Protein AF-A0A966JJQ6-F1 (afdb_monomer_lite)

Structure (mmCIF, N/CA/C/O backbone):
data_AF-A0A966JJQ6-F1
#
_entry.id   AF-A0A966JJQ6-F1
#
loop_
_atom_site.group_PDB
_atom_site.id
_atom_site.type_symbol
_atom_site.label_atom_id
_atom_site.label_alt_id
_atom_site.label_comp_id
_atom_site.label_asym_id
_atom_site.label_entity_id
_atom_site.label_seq_id
_atom_site.pdbx_PDB_ins_code
_atom_site.Cartn_x
_atom_site.Cartn_y
_atom_site.Cartn_z
_atom_site.occupancy
_atom_site.B_iso_or_equiv
_atom_site.auth_seq_id
_atom_site.auth_comp_id
_atom_site.auth_asym_id
_atom_site.auth_atom_id
_atom_site.pdbx_PDB_model_num
ATOM 1 N N . MET A 1 1 ? 12.888 21.817 18.703 1.00 44.81 1 MET A N 1
ATOM 2 C CA . MET A 1 1 ? 11.781 22.103 19.646 1.00 44.81 1 MET A CA 1
ATOM 3 C C . MET A 1 1 ? 10.638 21.076 19.555 1.00 44.81 1 MET A C 1
ATOM 5 O O . MET A 1 1 ? 9.709 21.155 20.346 1.00 44.81 1 MET A O 1
ATOM 9 N N . ASP A 1 2 ? 10.741 20.031 18.721 1.00 45.72 2 ASP A N 1
ATOM 10 C CA . ASP A 1 2 ? 9.584 19.205 18.303 1.00 45.72 2 ASP A CA 1
ATOM 11 C C . ASP A 1 2 ? 9.089 18.136 19.287 1.00 45.72 2 ASP A C 1
ATOM 13 O O . ASP A 1 2 ? 8.101 17.456 19.035 1.00 45.72 2 ASP A O 1
ATOM 17 N N . HIS A 1 3 ? 9.739 17.977 20.435 1.00 54.09 3 HIS A N 1
ATOM 18 C CA . HIS A 1 3 ? 9.359 16.968 21.430 1.00 54.09 3 HIS A CA 1
ATOM 19 C C . HIS A 1 3 ? 8.686 17.575 22.683 1.00 54.09 3 HIS A C 1
ATOM 21 O O . HIS A 1 3 ? 8.344 16.840 23.607 1.00 54.09 3 HIS A O 1
ATOM 27 N N . ALA A 1 4 ? 8.504 18.903 22.740 1.00 53.66 4 ALA A N 1
ATOM 28 C CA . ALA A 1 4 ? 7.753 19.575 23.813 1.00 53.66 4 ALA A CA 1
ATOM 29 C C . ALA A 1 4 ? 6.228 19.528 23.592 1.00 53.66 4 ALA A C 1
ATOM 31 O O . ALA A 1 4 ? 5.466 19.683 24.540 1.00 53.66 4 ALA A O 1
ATOM 32 N N . ASN A 1 5 ? 5.787 19.259 22.359 1.00 65.44 5 ASN A N 1
ATOM 33 C CA . ASN A 1 5 ? 4.369 19.262 21.993 1.00 65.44 5 ASN A CA 1
ATOM 34 C C . ASN A 1 5 ? 3.642 17.974 22.402 1.00 65.44 5 ASN A C 1
ATOM 36 O O . ASN A 1 5 ? 2.430 17.993 22.568 1.00 65.44 5 ASN A O 1
ATOM 40 N N . ILE A 1 6 ? 4.360 16.861 22.597 1.00 67.44 6 ILE A N 1
ATOM 41 C CA . ILE A 1 6 ? 3.750 15.551 22.882 1.00 67.44 6 ILE A CA 1
ATOM 42 C C . ILE A 1 6 ? 2.953 15.568 24.204 1.00 67.44 6 ILE A C 1
ATOM 44 O O . ILE A 1 6 ? 1.776 15.220 24.172 1.00 67.44 6 ILE A O 1
ATOM 48 N N . PRO A 1 7 ? 3.497 16.034 25.348 1.00 74.56 7 PR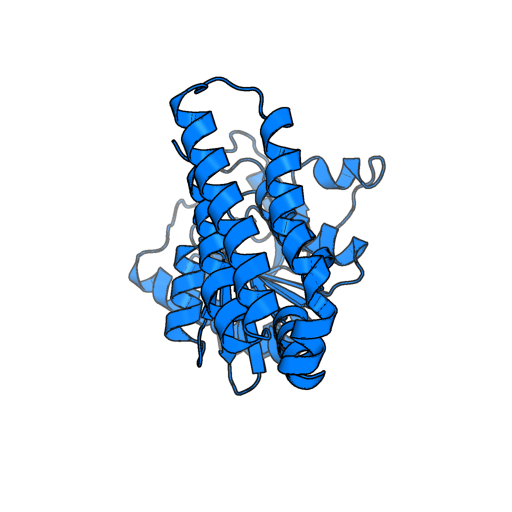O A N 1
ATOM 49 C CA . PRO A 1 7 ? 2.732 16.087 26.599 1.00 74.56 7 PRO A CA 1
ATOM 50 C C . PRO A 1 7 ? 1.541 17.053 26.548 1.00 74.56 7 PRO A C 1
ATOM 52 O O . PRO A 1 7 ? 0.490 16.767 27.113 1.00 74.56 7 PRO A O 1
ATOM 55 N N . LEU A 1 8 ? 1.689 18.172 25.832 1.00 76.19 8 LEU A N 1
ATOM 56 C CA . LEU A 1 8 ? 0.620 19.148 25.597 1.00 76.19 8 LEU A CA 1
ATOM 57 C C . LEU A 1 8 ? -0.527 18.553 24.770 1.00 76.19 8 LEU A C 1
ATOM 59 O O . LEU A 1 8 ? -1.690 18.780 25.085 1.00 76.19 8 LEU A O 1
ATOM 63 N N . LEU A 1 9 ? -0.210 17.756 23.749 1.00 72.94 9 LEU A N 1
ATOM 64 C CA . LEU A 1 9 ? -1.201 17.065 22.920 1.00 72.94 9 LEU A CA 1
ATOM 65 C C . LEU A 1 9 ? -1.911 15.939 23.686 1.00 72.94 9 LEU A C 1
ATOM 67 O O . LEU A 1 9 ? -3.124 15.782 23.543 1.00 72.94 9 LEU A O 1
ATOM 71 N N . ILE A 1 10 ? -1.188 15.201 24.537 1.00 70.94 10 ILE A N 1
ATOM 72 C CA . ILE A 1 10 ? -1.774 14.196 25.440 1.00 70.94 10 ILE A CA 1
ATOM 73 C C . ILE A 1 10 ? -2.770 14.875 26.393 1.00 70.94 10 ILE A C 1
ATOM 75 O O . ILE A 1 10 ? -3.927 14.466 26.479 1.00 70.94 10 ILE A O 1
ATOM 79 N N . ALA A 1 11 ? -2.358 15.964 27.048 1.00 79.50 11 ALA A N 1
ATOM 80 C CA . ALA A 1 11 ? -3.222 16.708 27.959 1.00 79.50 11 ALA A CA 1
ATOM 81 C C . ALA A 1 11 ? -4.436 17.329 27.242 1.00 79.50 11 ALA A C 1
ATOM 83 O O . ALA A 1 11 ? -5.567 17.238 27.728 1.00 79.50 11 ALA A O 1
ATOM 84 N N . GLY A 1 12 ? -4.228 17.888 26.046 1.00 76.31 12 GLY A N 1
ATOM 85 C CA . GLY A 1 12 ? -5.289 18.440 25.204 1.00 76.31 12 GLY A CA 1
ATOM 86 C C . GLY A 1 12 ? -6.317 17.395 24.769 1.00 76.31 12 GLY A C 1
ATOM 87 O O . GLY A 1 12 ? -7.511 17.679 24.792 1.00 76.31 12 GLY A O 1
ATOM 88 N N . THR A 1 13 ? -5.879 16.172 24.456 1.00 72.56 13 THR A N 1
ATOM 89 C CA .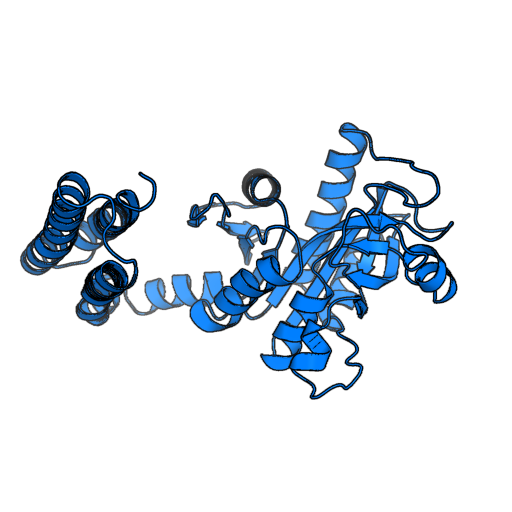 THR A 1 13 ? -6.772 15.066 24.074 1.00 72.56 13 THR A CA 1
ATOM 90 C C . THR A 1 13 ? -7.619 14.606 25.256 1.00 72.56 13 THR A C 1
ATOM 92 O O . THR A 1 13 ? -8.827 14.461 25.109 1.00 72.56 13 THR A O 1
ATOM 95 N N . TYR A 1 14 ? -7.035 14.448 26.448 1.00 74.62 14 TYR A N 1
ATOM 96 C CA . TYR A 1 14 ? -7.787 14.009 27.628 1.00 74.62 14 TYR A CA 1
ATOM 97 C C . TYR A 1 14 ? -8.728 15.069 28.200 1.00 74.62 14 TYR A C 1
ATOM 99 O O . TYR A 1 14 ? -9.658 14.716 28.919 1.00 74.62 14 TYR A O 1
ATOM 107 N N . THR A 1 15 ? -8.546 16.347 27.864 1.00 80.56 15 THR A N 1
ATOM 108 C CA . THR A 1 15 ? -9.378 17.448 28.376 1.00 80.56 15 THR A CA 1
ATOM 109 C C . THR A 1 15 ? -10.872 17.290 28.077 1.00 80.56 15 THR A C 1
ATOM 111 O O . THR A 1 15 ? -11.650 17.227 29.030 1.00 80.56 15 THR A O 1
ATOM 114 N N . PRO A 1 16 ? -11.314 17.163 26.813 1.00 71.56 16 PRO A N 1
ATOM 115 C CA . PRO A 1 16 ? -12.727 16.950 26.519 1.00 71.56 16 PRO A CA 1
ATOM 116 C C . PRO A 1 16 ? -13.244 15.616 27.079 1.00 71.56 16 PRO A C 1
ATOM 118 O O . PRO A 1 16 ? -14.314 15.596 27.675 1.00 71.56 16 PRO A O 1
ATOM 121 N N . PHE A 1 17 ? -12.489 14.516 26.976 1.00 73.56 17 PHE A N 1
ATOM 122 C CA . PHE A 1 17 ? -12.948 13.215 27.486 1.00 73.56 17 PHE A CA 1
ATOM 123 C C . PHE A 1 17 ? -13.127 13.204 29.005 1.00 73.56 17 PHE A C 1
ATOM 125 O O . PHE A 1 17 ? -14.139 12.719 29.495 1.00 73.56 17 PHE A O 1
ATOM 132 N N . SER A 1 18 ? -12.201 13.802 29.752 1.00 78.69 18 SER A N 1
ATOM 133 C CA . SER A 1 18 ? -12.300 13.868 31.213 1.00 78.69 18 SER A CA 1
ATOM 134 C C . SER A 1 18 ? -13.490 14.717 31.654 1.00 78.69 18 SER A C 1
ATOM 136 O O . SER A 1 18 ? -14.195 14.342 32.579 1.00 78.69 18 SER A O 1
ATOM 138 N N . ILE A 1 19 ? -13.738 15.850 30.988 1.00 80.50 19 ILE A N 1
ATOM 139 C CA . ILE A 1 19 ? -14.834 16.762 31.351 1.00 80.50 19 ILE A CA 1
ATOM 140 C C . ILE A 1 19 ? -16.207 16.151 31.048 1.00 80.50 19 ILE A C 1
ATOM 142 O O . ILE A 1 19 ? -17.147 16.384 31.805 1.00 80.50 19 ILE A O 1
ATOM 146 N N . TYR A 1 20 ? -16.334 15.398 29.952 1.00 75.88 20 TYR A N 1
ATOM 147 C CA . TYR A 1 20 ? -17.622 14.854 29.510 1.00 75.88 20 TYR A CA 1
ATOM 148 C C . TYR A 1 20 ? -17.919 13.439 30.010 1.00 75.88 20 TYR A C 1
ATOM 150 O O . TYR A 1 20 ? -19.090 13.073 30.060 1.00 75.88 20 TYR A O 1
ATOM 158 N N . MET A 1 21 ? -16.900 12.640 30.339 1.00 72.06 21 MET A N 1
ATOM 159 C CA . MET A 1 21 ? -17.074 11.210 30.628 1.00 72.06 21 MET A CA 1
ATOM 160 C C . MET A 1 21 ? -16.646 10.783 32.030 1.00 72.06 21 MET A C 1
ATOM 162 O O . MET A 1 21 ? -16.972 9.671 32.419 1.00 72.06 21 MET A O 1
ATOM 166 N N . LEU A 1 22 ? -15.937 11.620 32.791 1.00 77.94 22 LEU A N 1
ATOM 167 C CA . LEU A 1 22 ? -15.542 11.280 34.159 1.00 77.94 22 LEU A CA 1
ATOM 168 C C . LEU A 1 22 ? -16.326 12.096 35.178 1.00 77.94 22 LEU A C 1
ATOM 170 O O . LEU A 1 22 ? -16.738 13.231 34.926 1.00 77.94 22 LEU A O 1
ATOM 174 N N . GLU A 1 23 ? -16.484 11.534 36.374 1.00 80.50 23 GLU A N 1
ATOM 175 C CA . GLU A 1 23 ? -17.036 12.282 37.492 1.00 80.50 23 GLU A CA 1
ATOM 176 C C . GLU A 1 23 ? -16.127 13.481 37.810 1.00 80.50 23 GLU A C 1
ATOM 178 O O . GLU A 1 23 ? -14.900 13.407 37.700 1.00 80.50 23 GLU A O 1
ATOM 183 N N . LYS A 1 24 ? -16.712 14.612 38.225 1.00 78.69 24 LYS A N 1
ATOM 184 C CA . LYS A 1 24 ? -16.005 15.899 38.365 1.00 78.69 24 LYS A CA 1
ATOM 185 C C . LYS A 1 24 ? -14.710 15.798 39.183 1.00 78.69 24 LYS A C 1
ATOM 187 O O . LYS A 1 24 ? -13.739 16.489 38.885 1.00 78.69 24 LYS A O 1
ATOM 192 N N . GLN A 1 25 ? -14.679 14.934 40.195 1.00 81.12 25 GLN A N 1
ATOM 193 C CA . GLN A 1 25 ? -13.501 14.711 41.031 1.00 81.12 25 GLN A CA 1
ATOM 194 C C . GLN A 1 25 ? -12.401 13.920 40.300 1.00 81.12 25 GLN A C 1
ATOM 196 O O . GLN A 1 25 ? -11.239 14.321 40.340 1.00 81.12 25 GLN A O 1
ATOM 201 N N . GLN A 1 26 ? -12.757 12.854 39.578 1.00 79.06 26 GLN A N 1
ATOM 202 C CA . GLN A 1 26 ? -11.828 12.069 38.756 1.00 79.06 26 GLN A CA 1
ATOM 203 C C . GLN A 1 26 ? -11.283 12.891 37.582 1.00 79.06 26 GLN A C 1
ATOM 205 O O . GLN A 1 26 ? -10.079 12.874 37.326 1.00 79.06 26 GLN A O 1
ATOM 210 N N . ALA A 1 27 ? -12.145 13.680 36.933 1.00 81.69 27 ALA A N 1
ATOM 211 C CA . ALA A 1 27 ? -11.763 14.595 35.866 1.00 81.69 27 ALA A CA 1
ATOM 212 C C . ALA A 1 27 ? -10.700 15.593 36.343 1.00 81.69 27 ALA A C 1
ATOM 214 O O . ALA A 1 27 ? -9.674 15.768 35.695 1.00 81.69 27 ALA A O 1
ATOM 215 N N . VAL A 1 28 ? -10.898 16.212 37.512 1.00 84.94 28 VAL A N 1
ATOM 216 C CA . VAL A 1 28 ? -9.922 17.152 38.087 1.00 84.94 28 VAL A CA 1
ATOM 217 C C . VAL A 1 28 ? -8.590 16.464 38.392 1.00 84.94 28 VAL A C 1
ATOM 219 O O . VAL A 1 28 ? -7.542 17.052 38.127 1.00 84.94 28 VAL A O 1
ATOM 222 N N . ILE A 1 29 ? -8.600 15.228 38.900 1.00 84.62 29 ILE A N 1
ATOM 223 C CA . ILE A 1 29 ? -7.372 14.473 39.194 1.00 84.62 29 ILE A CA 1
ATOM 224 C C . ILE A 1 29 ? -6.617 14.139 37.901 1.00 84.62 29 ILE A C 1
ATOM 226 O O . ILE A 1 29 ? -5.436 14.474 37.786 1.00 84.62 29 ILE A O 1
ATOM 230 N N . LEU A 1 30 ? -7.292 13.545 36.912 1.00 80.81 30 LEU A N 1
ATOM 231 C CA . LEU A 1 30 ? -6.681 13.182 35.632 1.00 80.81 30 LEU A CA 1
ATOM 232 C C . LEU A 1 30 ? -6.136 14.420 34.912 1.00 80.81 30 LEU A C 1
ATOM 234 O O . LEU A 1 30 ? -4.991 14.416 34.459 1.00 80.81 30 LEU A O 1
ATOM 238 N N . LEU A 1 31 ? -6.905 15.513 34.877 1.00 86.12 31 LEU A N 1
ATOM 239 C CA . LEU A 1 31 ? -6.473 16.762 34.251 1.00 86.12 31 LEU A CA 1
ATOM 240 C C . LEU A 1 31 ? -5.297 17.403 34.979 1.00 86.12 31 LEU A C 1
ATOM 242 O O . LEU A 1 31 ? -4.377 17.886 34.322 1.00 86.12 31 LEU A O 1
ATOM 246 N N . SER A 1 32 ? -5.273 17.358 36.310 1.00 86.38 32 SER A N 1
ATOM 247 C CA . SER A 1 32 ? -4.138 17.858 37.092 1.00 86.38 32 SER A CA 1
ATOM 248 C C . SER A 1 32 ? -2.865 17.058 36.808 1.00 86.38 32 SER A C 1
ATOM 250 O O . SER A 1 32 ? -1.793 17.644 36.663 1.00 86.38 32 SER A O 1
ATOM 252 N N . LEU A 1 33 ? -2.975 15.733 36.667 1.00 84.06 33 LEU A N 1
ATOM 253 C CA . LEU A 1 33 ? -1.845 14.860 36.345 1.00 84.06 33 LEU A CA 1
ATOM 254 C C . LEU A 1 33 ? -1.315 15.105 34.930 1.00 84.06 33 LEU A C 1
ATOM 256 O O . LEU A 1 33 ? -0.110 15.285 34.745 1.00 84.06 33 LEU A O 1
ATOM 260 N N . VAL A 1 34 ? -2.199 15.151 33.931 1.00 82.88 34 VAL A N 1
ATOM 261 C CA . VAL A 1 34 ? -1.786 15.251 32.524 1.00 82.88 34 VAL A CA 1
ATOM 262 C C . VAL A 1 34 ? -1.293 16.653 32.165 1.00 82.88 34 VAL A C 1
ATOM 264 O O . VAL A 1 34 ? -0.250 16.779 31.523 1.00 82.88 34 VAL A O 1
ATOM 267 N N . TRP A 1 35 ? -1.949 17.715 32.650 1.00 87.12 35 TRP A N 1
ATOM 268 C CA . TRP A 1 35 ? -1.485 19.092 32.449 1.00 87.12 35 TRP A CA 1
ATOM 269 C C . TRP A 1 35 ? -0.281 19.438 33.328 1.00 87.12 35 TRP A C 1
ATOM 271 O O . TRP A 1 35 ? 0.638 20.108 32.856 1.00 87.12 35 TRP A O 1
ATOM 281 N N . GLY A 1 36 ? -0.227 18.938 34.567 1.00 87.69 36 GLY A N 1
ATOM 282 C CA . GLY A 1 36 ? 0.939 19.089 35.439 1.00 87.69 36 GLY A CA 1
ATOM 283 C C . GLY A 1 36 ? 2.179 18.413 34.854 1.00 87.69 36 GLY A C 1
ATOM 284 O O . GLY A 1 36 ? 3.240 19.031 34.760 1.00 87.69 36 GLY A O 1
ATOM 285 N N . GLY A 1 37 ? 2.039 17.179 34.364 1.00 84.75 37 GLY A N 1
ATOM 286 C CA . GLY A 1 37 ? 3.110 16.466 33.670 1.00 84.75 37 GLY A CA 1
ATOM 287 C C . GLY A 1 37 ? 3.525 17.127 32.356 1.00 84.75 37 GLY A C 1
ATOM 288 O O . GLY A 1 37 ? 4.717 17.148 32.031 1.00 84.75 37 GLY A O 1
ATOM 289 N N . ALA A 1 38 ? 2.581 17.729 31.626 1.00 83.31 38 ALA A N 1
ATOM 290 C CA . ALA A 1 38 ? 2.881 18.485 30.416 1.00 83.31 38 ALA A CA 1
ATOM 291 C C . ALA A 1 38 ? 3.689 19.757 30.694 1.00 83.31 38 ALA A C 1
ATOM 293 O O . ALA A 1 38 ? 4.705 19.995 30.035 1.00 83.31 38 ALA A O 1
ATOM 294 N N . LEU A 1 39 ? 3.294 20.526 31.710 1.00 84.38 39 LEU A N 1
ATOM 295 C CA . LEU A 1 39 ? 4.012 21.721 32.151 1.00 84.38 39 LEU A CA 1
ATOM 296 C C . LEU A 1 39 ? 5.408 21.380 32.679 1.00 84.38 39 LEU A C 1
ATOM 298 O O . LEU A 1 39 ? 6.382 22.000 32.257 1.00 84.38 39 LEU A O 1
ATOM 302 N N . LEU A 1 40 ? 5.532 20.357 33.530 1.00 83.12 40 LEU A N 1
ATOM 303 C CA . LEU A 1 40 ? 6.824 19.889 34.045 1.00 83.12 40 LEU A CA 1
ATOM 304 C C . LEU A 1 40 ? 7.756 19.436 32.918 1.00 83.12 40 LEU A C 1
ATOM 306 O O . LEU A 1 40 ? 8.930 19.802 32.905 1.00 83.12 40 LEU A O 1
ATOM 310 N N . SER A 1 41 ? 7.230 18.705 31.933 1.00 74.12 41 SER A N 1
ATOM 311 C CA . SER A 1 41 ? 7.996 18.278 30.755 1.00 74.12 41 SER A CA 1
ATOM 312 C C . SER A 1 41 ? 8.445 19.459 29.888 1.00 74.12 41 SER A C 1
ATOM 314 O O . SER A 1 41 ? 9.545 19.437 29.331 1.00 74.12 41 SER A O 1
ATOM 316 N N . GLY A 1 42 ? 7.607 20.495 29.773 1.00 77.62 42 GLY A N 1
ATOM 317 C CA . GLY A 1 42 ? 7.939 21.743 29.087 1.00 77.62 42 GLY A CA 1
ATOM 318 C C . GLY A 1 42 ? 9.045 22.518 29.804 1.00 77.62 42 GLY A C 1
ATOM 319 O O . GLY A 1 42 ? 10.053 22.859 29.188 1.00 77.62 42 GLY A O 1
ATOM 320 N N . ILE A 1 43 ? 8.902 22.721 31.117 1.00 80.69 43 ILE A N 1
ATOM 321 C CA . ILE A 1 43 ? 9.883 23.408 31.971 1.00 80.69 43 ILE A CA 1
ATOM 322 C C . ILE A 1 43 ? 11.229 22.681 31.930 1.00 80.69 43 ILE A C 1
ATOM 324 O O . ILE A 1 43 ? 12.252 23.295 31.636 1.00 80.69 43 ILE A O 1
ATOM 328 N N . PHE A 1 44 ? 11.238 21.363 32.138 1.00 76.12 44 PHE A N 1
ATOM 329 C CA . PHE A 1 44 ? 12.456 20.551 32.116 1.00 76.12 44 PHE A CA 1
ATOM 330 C C . PHE A 1 44 ? 13.255 20.721 30.811 1.00 76.12 44 PHE A C 1
ATOM 332 O O . PHE A 1 44 ? 14.481 20.787 30.830 1.00 76.12 44 PHE A O 1
ATOM 339 N N . ARG A 1 45 ? 12.572 20.880 29.671 1.00 68.62 45 ARG A N 1
ATOM 340 C CA . ARG A 1 45 ? 13.210 21.105 28.363 1.00 68.62 45 ARG A CA 1
ATOM 341 C C . ARG A 1 45 ? 13.805 22.491 28.181 1.00 68.62 45 ARG A C 1
ATOM 343 O O . ARG A 1 45 ? 14.803 22.611 27.476 1.00 68.62 45 ARG A O 1
ATOM 350 N N . VAL A 1 46 ? 13.199 23.516 28.775 1.00 75.81 46 VAL A N 1
ATOM 351 C CA . VAL A 1 46 ? 13.748 24.879 28.739 1.00 75.81 46 VAL A CA 1
ATOM 352 C C . VAL A 1 46 ? 15.085 24.919 29.480 1.00 75.81 46 VAL A C 1
ATOM 354 O O . VAL A 1 46 ? 16.022 25.560 29.014 1.00 75.81 46 VAL A O 1
ATOM 357 N N . PHE A 1 47 ? 15.201 24.172 30.580 1.00 78.12 47 PHE A N 1
ATOM 358 C CA . PHE A 1 47 ? 16.417 24.129 31.392 1.00 78.12 47 PHE A CA 1
ATOM 359 C C . PHE A 1 47 ? 17.439 23.067 30.948 1.00 78.12 47 PHE A C 1
ATOM 361 O O . PHE A 1 47 ? 18.622 23.219 31.245 1.00 78.12 47 PHE A O 1
ATOM 368 N N . TRP A 1 48 ? 17.034 22.021 30.212 1.00 73.25 48 TRP A N 1
ATOM 369 C CA . TRP A 1 48 ? 17.930 20.929 29.800 1.00 73.25 48 TRP A CA 1
ATOM 370 C C . TRP A 1 48 ? 17.714 20.464 28.350 1.00 73.25 48 TRP A C 1
ATOM 372 O O . TRP A 1 48 ? 17.206 19.379 28.060 1.00 73.25 48 TRP A O 1
ATOM 382 N N . ILE A 1 49 ? 18.178 21.286 27.409 1.00 70.25 49 ILE A N 1
ATOM 383 C CA . ILE A 1 49 ? 17.949 21.118 25.963 1.00 70.25 49 ILE A CA 1
ATOM 384 C C . ILE A 1 49 ? 18.542 19.808 25.394 1.00 70.25 49 ILE A C 1
ATOM 386 O O . ILE A 1 49 ? 17.945 19.205 24.502 1.00 70.25 49 ILE A O 1
ATOM 390 N N . ASN A 1 50 ? 19.670 19.326 25.933 1.00 66.06 50 ASN A N 1
ATOM 391 C CA . ASN A 1 50 ? 20.408 18.153 25.429 1.00 66.06 50 ASN A CA 1
ATOM 392 C C . ASN A 1 50 ? 20.158 16.850 26.216 1.00 66.06 50 ASN A C 1
ATOM 394 O O . ASN A 1 50 ? 20.979 15.934 26.144 1.00 66.06 50 ASN A O 1
ATOM 398 N N . ALA A 1 51 ? 19.085 16.748 27.011 1.00 70.94 51 ALA A N 1
ATOM 399 C CA . ALA A 1 51 ? 18.908 15.552 27.836 1.00 70.94 51 ALA A CA 1
ATOM 400 C C . ALA A 1 51 ? 18.717 14.272 26.976 1.00 70.94 51 ALA A C 1
ATOM 402 O O . ALA A 1 51 ? 18.086 14.324 25.912 1.00 70.94 51 ALA A O 1
ATOM 403 N N . PRO A 1 52 ? 19.234 13.109 27.413 1.00 72.31 52 PRO A N 1
ATOM 404 C CA . PRO A 1 52 ? 19.122 11.854 26.672 1.00 72.31 52 PRO A CA 1
ATOM 405 C C . PRO A 1 52 ? 17.673 11.374 26.490 1.00 72.31 52 PRO A C 1
ATOM 407 O O . PRO A 1 52 ? 16.855 11.459 27.405 1.00 72.31 52 PRO A O 1
ATOM 410 N N . LYS A 1 53 ? 17.361 10.779 25.329 1.00 60.03 53 LYS A N 1
ATOM 411 C CA . LYS A 1 53 ? 15.998 10.321 24.976 1.00 60.03 53 LYS A CA 1
ATOM 412 C C . LYS A 1 53 ? 15.388 9.326 25.975 1.00 60.03 53 LYS A C 1
ATOM 414 O O . LYS A 1 53 ? 14.180 9.358 26.186 1.00 60.03 53 LYS A O 1
ATOM 419 N N . TRP A 1 54 ? 16.207 8.490 26.615 1.00 70.88 54 TRP A N 1
ATOM 420 C CA . TRP A 1 54 ? 15.757 7.477 27.579 1.00 70.88 54 TRP A CA 1
ATOM 421 C C . TRP A 1 54 ? 15.123 8.064 28.849 1.00 70.88 54 TRP A C 1
ATOM 423 O O . TRP A 1 54 ? 14.382 7.361 29.522 1.00 70.88 54 TRP A O 1
ATOM 433 N N . LEU A 1 55 ? 15.364 9.342 29.156 1.00 69.75 55 LEU A N 1
ATOM 434 C CA . LEU A 1 55 ? 14.769 10.010 30.313 1.00 69.75 55 LEU A CA 1
ATOM 435 C C . LEU A 1 55 ? 13.309 10.430 30.059 1.00 69.75 55 LEU A C 1
ATOM 437 O O . LEU A 1 55 ? 12.497 10.473 30.976 1.00 69.75 55 LEU A O 1
ATOM 441 N N . TYR A 1 56 ? 12.962 10.715 28.803 1.00 65.19 56 TYR A N 1
ATOM 442 C CA . TYR A 1 56 ? 11.642 11.228 28.425 1.00 65.19 56 TYR A CA 1
ATOM 443 C C . TYR A 1 56 ? 10.623 10.128 28.147 1.00 65.19 56 TYR A C 1
ATOM 445 O O . TYR A 1 56 ? 9.436 10.299 28.410 1.00 65.19 56 TYR A O 1
ATOM 453 N N . VAL A 1 57 ? 11.086 8.993 27.622 1.00 64.06 57 VAL A N 1
ATOM 454 C CA . VAL A 1 57 ? 10.226 7.857 27.267 1.00 64.06 57 VAL A CA 1
ATOM 455 C C . VAL A 1 57 ? 9.409 7.357 28.471 1.00 64.06 57 VAL A C 1
ATOM 457 O O . VAL A 1 57 ? 8.195 7.234 28.322 1.00 64.06 57 VAL A O 1
ATOM 460 N N . PRO A 1 58 ? 9.980 7.168 29.679 1.00 71.06 58 PRO A N 1
ATOM 461 C CA . PRO A 1 58 ? 9.206 6.757 30.851 1.00 71.06 58 PRO A CA 1
ATOM 462 C C . PRO A 1 58 ? 8.153 7.782 31.287 1.00 71.06 58 PRO A C 1
ATOM 464 O O . PRO A 1 58 ? 7.071 7.395 31.711 1.00 71.06 58 PRO A O 1
ATOM 467 N N . ILE A 1 59 ? 8.435 9.082 31.148 1.00 69.19 59 ILE A N 1
ATOM 468 C CA . ILE A 1 59 ? 7.495 10.158 31.507 1.00 69.19 59 ILE A CA 1
ATOM 469 C C . ILE A 1 59 ? 6.302 10.161 30.543 1.00 69.19 59 ILE A C 1
ATOM 471 O O . ILE A 1 59 ? 5.156 10.282 30.969 1.00 69.19 59 ILE A O 1
ATOM 475 N N . TYR A 1 60 ? 6.556 9.984 29.245 1.00 66.56 60 TYR A N 1
ATOM 476 C CA . TYR A 1 60 ? 5.498 9.907 28.234 1.00 66.56 60 TYR A CA 1
ATOM 477 C C . TYR A 1 60 ? 4.649 8.648 28.391 1.00 66.56 60 TYR A C 1
ATOM 479 O O . TYR A 1 60 ? 3.427 8.724 28.293 1.00 66.56 60 TYR A O 1
ATOM 487 N N . LEU A 1 61 ? 5.284 7.514 28.694 1.00 65.88 61 LEU A N 1
ATOM 488 C CA . LEU A 1 61 ? 4.580 6.272 28.991 1.00 65.88 61 LEU A CA 1
ATOM 489 C C . LEU A 1 61 ? 3.729 6.412 30.255 1.00 65.88 61 LEU A C 1
ATOM 491 O O . LEU A 1 61 ? 2.559 6.062 30.215 1.00 65.88 61 LEU A O 1
ATOM 495 N N . ALA A 1 62 ? 4.250 7.007 31.330 1.00 70.12 62 ALA A N 1
ATOM 496 C CA . ALA A 1 62 ? 3.482 7.245 32.552 1.00 70.12 62 ALA A CA 1
ATOM 497 C C . ALA A 1 62 ? 2.266 8.164 32.318 1.00 70.12 62 ALA A C 1
ATOM 499 O O . ALA A 1 62 ? 1.181 7.886 32.824 1.00 70.12 62 ALA A O 1
ATOM 500 N N . LEU A 1 63 ? 2.413 9.220 31.506 1.00 68.88 63 LEU A N 1
ATOM 501 C CA . LEU A 1 63 ? 1.306 10.115 31.143 1.00 68.88 63 LEU A CA 1
ATOM 502 C C . LEU A 1 63 ? 0.269 9.445 30.232 1.00 68.88 63 LEU A C 1
ATOM 504 O O . LEU A 1 63 ? -0.925 9.689 30.385 1.00 68.88 63 LEU A O 1
ATOM 508 N N . GLY A 1 64 ? 0.704 8.590 29.303 1.00 58.19 64 GLY A N 1
ATOM 509 C CA . GLY A 1 64 ? -0.195 7.789 28.470 1.00 58.19 64 GLY A CA 1
ATOM 510 C C . GLY A 1 64 ? -0.952 6.732 29.279 1.00 58.19 64 GLY A C 1
ATOM 511 O O . GLY A 1 64 ? -2.156 6.564 29.109 1.00 58.19 64 GLY A O 1
ATOM 512 N N . TRP A 1 65 ? -0.267 6.076 30.217 1.00 68.75 65 TRP A N 1
ATOM 513 C CA . TRP A 1 65 ? -0.827 5.042 31.090 1.00 68.75 65 TRP A CA 1
ATOM 514 C C . TRP A 1 65 ? -1.763 5.592 32.166 1.00 68.75 65 TRP A C 1
ATOM 516 O O . TRP A 1 65 ? -2.631 4.863 32.637 1.00 68.75 65 TRP A O 1
ATOM 526 N N . ALA A 1 66 ? -1.651 6.875 32.520 1.00 66.06 66 ALA A N 1
ATOM 527 C CA . ALA A 1 66 ? -2.585 7.514 33.441 1.00 66.06 66 ALA A CA 1
ATOM 528 C C . ALA A 1 66 ? -4.040 7.378 32.964 1.00 66.06 66 ALA A C 1
ATOM 530 O O . ALA A 1 66 ? -4.922 7.173 33.785 1.00 66.06 66 ALA A O 1
ATOM 531 N N . ALA A 1 67 ? -4.293 7.404 31.651 1.00 59.97 67 ALA A N 1
ATOM 532 C CA . ALA A 1 67 ? -5.635 7.205 31.110 1.00 59.97 67 ALA A CA 1
ATOM 533 C C . ALA A 1 67 ? -6.114 5.753 31.173 1.00 59.97 67 ALA A C 1
ATOM 535 O O . ALA A 1 67 ? -7.310 5.535 31.333 1.00 59.97 67 ALA A O 1
ATOM 536 N N . PHE A 1 68 ? -5.202 4.774 31.123 1.00 63.16 68 PHE A N 1
ATOM 537 C CA . PHE A 1 68 ? -5.529 3.352 31.288 1.00 63.16 68 PHE A CA 1
ATOM 538 C C . PHE A 1 68 ? -6.152 3.038 32.651 1.00 63.16 68 PHE A C 1
ATOM 540 O O . PHE A 1 68 ? -6.954 2.117 32.761 1.00 63.16 68 PHE A O 1
ATOM 547 N N . ILE A 1 69 ? -5.843 3.839 33.672 1.00 73.75 69 ILE A N 1
ATOM 548 C CA . ILE A 1 69 ? -6.429 3.710 35.011 1.00 73.75 69 ILE A CA 1
ATOM 549 C C . ILE A 1 69 ? -7.926 4.067 35.005 1.00 73.75 69 ILE A C 1
ATOM 551 O O . ILE A 1 69 ? -8.687 3.474 35.759 1.00 73.75 69 ILE A O 1
ATOM 555 N N . TYR A 1 70 ? -8.354 4.968 34.114 1.00 68.06 70 TYR A N 1
ATOM 556 C CA . TYR A 1 70 ? -9.740 5.444 33.997 1.00 68.06 70 TYR A CA 1
ATOM 557 C C . TYR A 1 70 ? -10.533 4.733 32.888 1.00 68.06 70 TYR A C 1
ATOM 559 O O . TYR A 1 70 ? -11.665 5.105 32.593 1.00 68.06 70 TYR A O 1
ATOM 567 N N . PHE A 1 71 ? -9.965 3.694 32.258 1.00 65.31 71 PHE A N 1
ATOM 568 C CA . PHE A 1 71 ? -10.684 2.861 31.280 1.00 65.31 71 PHE A CA 1
ATOM 569 C C . PHE A 1 71 ? -12.002 2.274 31.810 1.00 65.31 71 PHE A C 1
ATOM 571 O O . PHE A 1 71 ? -12.966 2.264 31.044 1.00 65.31 71 PHE A O 1
ATOM 578 N N . PRO A 1 72 ? -12.088 1.805 33.072 1.00 65.81 72 PRO A N 1
ATOM 579 C CA . PRO A 1 72 ? -13.350 1.331 33.637 1.00 65.81 72 PRO A CA 1
ATOM 580 C C . PRO A 1 72 ? -14.416 2.433 33.689 1.00 65.81 72 PRO A C 1
ATOM 582 O O . PRO A 1 72 ? -15.552 2.196 33.293 1.00 65.81 72 PRO A O 1
ATOM 585 N N . ASP A 1 73 ? -14.036 3.655 34.070 1.00 65.94 73 ASP A N 1
ATOM 586 C CA . ASP A 1 73 ? -14.951 4.799 34.146 1.00 65.94 73 ASP A CA 1
ATOM 587 C C . ASP A 1 73 ? -15.397 5.262 32.743 1.00 65.94 73 ASP A C 1
ATOM 589 O O . ASP A 1 73 ? -16.569 5.561 32.516 1.00 65.94 73 ASP A O 1
ATOM 593 N N . PHE A 1 74 ? -14.495 5.243 31.751 1.00 61.94 74 PHE A N 1
ATOM 594 C CA . PHE A 1 74 ? -14.848 5.507 30.348 1.00 61.94 74 PHE A CA 1
ATOM 595 C C . PHE A 1 74 ? -15.798 4.449 29.769 1.00 61.94 74 PHE A C 1
ATOM 597 O O . PHE A 1 74 ? -16.665 4.773 28.953 1.00 61.94 74 PHE A O 1
ATOM 604 N N . TYR A 1 75 ? -15.652 3.192 30.194 1.00 62.38 75 TYR A N 1
ATOM 605 C CA . TYR A 1 75 ? -16.542 2.097 29.823 1.00 62.38 75 TYR A CA 1
ATOM 606 C C . TYR A 1 75 ? -17.922 2.230 30.482 1.00 62.38 75 TYR A C 1
ATOM 608 O O . TYR A 1 75 ? -18.933 1.986 29.824 1.00 62.38 75 TYR A O 1
ATOM 616 N N . GLU A 1 76 ? -17.991 2.671 31.739 1.00 65.44 76 GLU A N 1
ATOM 617 C CA . GLU A 1 76 ? -19.262 2.923 32.427 1.00 65.44 76 GLU A CA 1
ATOM 618 C C . GLU A 1 76 ? -20.004 4.151 31.875 1.00 65.44 76 GLU A C 1
ATOM 620 O O . GLU A 1 76 ? -21.221 4.098 31.701 1.00 65.44 76 GLU A O 1
ATOM 625 N N . ALA A 1 77 ? -19.294 5.228 31.520 1.00 64.44 77 ALA A N 1
ATOM 626 C CA . ALA A 1 77 ? -19.901 6.456 31.000 1.00 64.44 77 ALA A CA 1
ATOM 627 C C . ALA A 1 77 ? -20.287 6.385 29.509 1.00 64.44 77 ALA A C 1
ATOM 629 O O . ALA A 1 77 ? -21.295 6.961 29.098 1.00 64.44 77 ALA A O 1
ATOM 630 N N . GLY A 1 78 ? -19.491 5.700 28.679 1.00 62.50 78 GLY A N 1
ATOM 631 C CA . GLY A 1 78 ? -19.765 5.509 27.248 1.00 62.50 78 GLY A CA 1
ATOM 632 C C . GLY A 1 78 ? -20.569 4.243 26.927 1.00 62.50 78 GLY A C 1
ATOM 633 O O . GLY A 1 78 ? -21.162 4.134 25.853 1.00 62.50 78 GLY A O 1
ATOM 634 N N . GLY A 1 79 ? -20.608 3.281 27.847 1.00 73.50 79 GLY A N 1
ATOM 635 C CA . GLY A 1 79 ? -21.196 1.963 27.638 1.00 73.50 79 GLY A CA 1
ATOM 636 C C . GLY A 1 79 ? -20.408 1.081 26.660 1.00 73.50 79 GLY A C 1
ATOM 637 O O . GLY A 1 79 ? -19.575 1.540 25.871 1.00 73.50 79 GLY A O 1
ATOM 638 N N . LEU A 1 80 ? -20.742 -0.217 26.656 1.00 60.66 80 LEU A N 1
ATOM 639 C CA . LEU A 1 80 ? -20.192 -1.216 25.727 1.00 60.66 80 LEU A CA 1
ATOM 640 C C . LEU A 1 80 ? -20.330 -0.768 24.264 1.00 60.66 80 LEU A C 1
ATOM 642 O O . LEU A 1 80 ? -19.450 -1.016 23.457 1.00 60.66 80 LEU A O 1
ATOM 646 N N . LEU A 1 81 ? -21.400 -0.044 23.933 1.00 52.06 81 LEU A N 1
ATOM 647 C CA . LEU A 1 81 ? -21.705 0.391 22.576 1.00 52.06 81 LEU A CA 1
ATOM 648 C C . LEU A 1 81 ? -20.718 1.447 22.047 1.00 52.06 81 LEU A C 1
ATOM 650 O O . LEU A 1 81 ? -20.249 1.305 20.926 1.00 52.06 81 LEU A O 1
ATOM 654 N N . VAL A 1 82 ? -20.328 2.462 22.829 1.00 53.62 82 VAL A N 1
ATOM 655 C CA . VAL A 1 82 ? -19.337 3.465 22.378 1.00 53.62 82 VAL A CA 1
ATOM 656 C C . VAL A 1 82 ? -17.944 2.844 22.273 1.00 53.62 82 VAL A C 1
ATOM 658 O O . VAL A 1 82 ? -17.231 3.097 21.303 1.00 53.62 82 VAL A O 1
ATOM 661 N N . PHE A 1 83 ? -17.585 1.972 23.216 1.00 58.81 83 PHE A N 1
ATOM 662 C CA . PHE A 1 83 ? -16.329 1.224 23.180 1.00 58.81 83 PHE A CA 1
ATOM 663 C C . PHE A 1 83 ? -16.259 0.285 21.963 1.00 58.81 83 PHE A C 1
ATOM 665 O O . PHE A 1 83 ? -15.296 0.326 21.196 1.00 58.81 83 PHE A O 1
ATOM 672 N N . SER A 1 84 ? -17.315 -0.495 21.717 1.00 56.16 84 SER A N 1
ATOM 673 C CA . SER A 1 84 ? -17.425 -1.391 20.565 1.00 56.16 84 SER A CA 1
ATOM 674 C C . SER A 1 84 ? -17.506 -0.640 19.240 1.00 56.16 84 SER A C 1
ATOM 676 O O . SER A 1 84 ? -16.938 -1.114 18.270 1.00 56.16 84 SER A O 1
ATOM 678 N N . LEU A 1 85 ? -18.145 0.532 19.165 1.00 51.00 85 LEU A N 1
ATOM 679 C CA . LEU A 1 85 ? -18.211 1.328 17.931 1.00 51.00 85 LEU A CA 1
ATOM 680 C C . LEU A 1 85 ? -16.877 1.999 17.576 1.00 51.00 85 LEU A C 1
ATOM 682 O O . LEU A 1 85 ? -16.572 2.161 16.394 1.00 51.00 85 LEU A O 1
ATOM 686 N N . ILE A 1 86 ? -16.078 2.383 18.576 1.00 47.12 86 ILE A N 1
ATOM 687 C CA . ILE A 1 86 ? -14.721 2.908 18.369 1.00 47.12 86 ILE A CA 1
ATOM 688 C C . ILE A 1 86 ? -13.768 1.772 17.973 1.00 47.12 86 ILE A C 1
ATOM 690 O O . ILE A 1 86 ? -12.973 1.955 17.054 1.00 47.12 86 ILE A O 1
ATOM 694 N N . ALA A 1 87 ? -13.900 0.600 18.604 1.00 47.06 87 ALA A N 1
ATOM 695 C CA . ALA A 1 87 ? -13.132 -0.594 18.272 1.00 47.06 87 ALA A CA 1
ATOM 696 C C . ALA A 1 87 ? -13.538 -1.172 16.901 1.00 47.06 87 ALA A C 1
ATOM 698 O O . ALA A 1 87 ? -12.765 -1.054 15.961 1.00 47.06 87 ALA A O 1
ATOM 699 N N . LEU A 1 88 ? -14.762 -1.691 16.712 1.00 47.59 88 LEU A N 1
ATOM 700 C CA . LEU A 1 88 ? -15.212 -2.293 15.439 1.00 47.59 88 LEU A CA 1
ATOM 701 C C . LEU A 1 88 ? -15.092 -1.338 14.245 1.00 47.59 88 LEU A C 1
ATOM 703 O O . LEU A 1 88 ? -14.789 -1.767 13.135 1.00 47.59 88 LEU A O 1
ATOM 707 N N . GLY A 1 89 ? -15.324 -0.045 14.467 1.00 37.66 89 GLY A N 1
ATOM 708 C CA . GLY A 1 89 ? -15.312 0.957 13.412 1.00 37.66 89 GLY A CA 1
ATOM 709 C C . GLY A 1 89 ? -13.927 1.331 12.880 1.00 37.66 89 GLY A C 1
ATOM 710 O O . GLY A 1 89 ? -13.831 1.838 11.766 1.00 37.66 89 GLY A O 1
ATOM 711 N N . GLY A 1 90 ? -12.867 1.135 13.666 1.00 41.75 90 GLY A N 1
ATOM 712 C CA . GLY A 1 90 ? -11.475 1.285 13.216 1.00 41.75 90 GLY A CA 1
ATOM 713 C C . GLY A 1 90 ? -10.858 -0.039 12.755 1.00 41.75 90 GLY A C 1
ATOM 714 O O . GLY A 1 90 ? -10.001 -0.046 11.878 1.00 41.75 90 GLY A O 1
ATOM 715 N N . VAL A 1 91 ? -11.353 -1.146 13.310 1.00 42.44 91 VAL A N 1
ATOM 716 C CA . VAL A 1 91 ? -10.839 -2.516 13.175 1.00 42.44 91 VAL A CA 1
ATOM 717 C C . VAL A 1 91 ? -11.165 -3.164 11.837 1.00 42.44 91 VAL A C 1
ATOM 719 O O . VAL A 1 91 ? -10.417 -4.018 11.390 1.00 42.44 91 VAL A O 1
ATOM 722 N N . LEU A 1 92 ? -12.249 -2.821 11.145 1.00 44.81 92 LEU A N 1
ATOM 723 C CA . LEU A 1 92 ? -12.661 -3.686 10.034 1.00 44.81 92 LEU A CA 1
ATOM 724 C C . LEU A 1 92 ? -12.043 -3.317 8.674 1.00 44.81 92 LEU A C 1
ATOM 726 O O . LEU A 1 92 ? -11.677 -4.232 7.937 1.00 44.81 92 LEU A O 1
ATOM 730 N N . TYR A 1 93 ? -11.814 -2.032 8.361 1.00 49.31 93 TYR A N 1
ATOM 731 C CA . TYR A 1 93 ? -11.524 -1.618 6.979 1.00 49.31 93 TYR A CA 1
ATOM 732 C C . TYR A 1 93 ? -10.662 -0.342 6.865 1.00 49.31 93 TYR A C 1
ATOM 734 O O . TYR A 1 93 ? -11.074 0.738 7.295 1.00 49.31 93 TYR A O 1
ATOM 742 N N . SER A 1 94 ? -9.469 -0.446 6.256 1.00 71.62 94 SER A N 1
ATOM 743 C CA . SER A 1 94 ? -8.538 0.686 6.057 1.00 71.62 94 SER A CA 1
ATOM 744 C C . SER A 1 94 ? -7.998 0.819 4.622 1.00 71.62 94 SER A C 1
ATOM 746 O O . SER A 1 94 ? -7.560 -0.160 4.019 1.00 71.62 94 SER A O 1
ATOM 748 N N . LEU A 1 95 ? -7.944 2.051 4.105 1.00 71.88 95 LEU A N 1
ATOM 749 C CA . LEU A 1 95 ? -7.228 2.448 2.887 1.00 71.88 95 LEU A CA 1
ATOM 750 C C . LEU A 1 95 ? -5.866 3.065 3.218 1.00 71.88 95 LEU A C 1
ATOM 752 O O . LEU A 1 95 ? -5.772 3.917 4.097 1.00 71.88 95 LEU A O 1
ATOM 756 N N . LEU A 1 96 ? -4.821 2.689 2.481 1.00 80.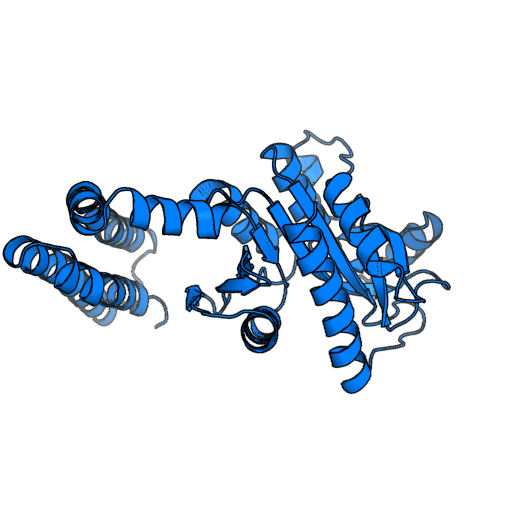00 96 LEU A N 1
ATOM 757 C CA . LEU A 1 96 ? -3.436 3.055 2.796 1.00 80.00 96 LEU A CA 1
ATOM 758 C C . LEU A 1 96 ? -2.719 3.774 1.637 1.00 80.00 96 LEU A C 1
ATOM 760 O O . LEU A 1 96 ? -1.960 3.135 0.899 1.00 80.00 96 LEU A O 1
ATOM 764 N N . PRO A 1 97 ? -2.955 5.082 1.413 1.00 71.25 97 PRO A N 1
ATOM 765 C CA . PRO A 1 97 ? -2.134 5.865 0.493 1.00 71.25 97 PRO A CA 1
ATOM 766 C C . PRO A 1 97 ? -0.727 6.128 1.052 1.00 71.25 97 PRO A C 1
ATOM 768 O O . PRO A 1 97 ? -0.548 6.316 2.249 1.00 71.25 97 PRO A O 1
ATOM 771 N N . GLY A 1 98 ? 0.285 6.230 0.185 1.00 54.22 98 GLY A N 1
ATOM 772 C CA . GLY A 1 98 ? 1.629 6.661 0.608 1.00 54.22 98 GLY A CA 1
ATOM 773 C C . GLY A 1 98 ? 1.677 8.132 1.049 1.00 54.22 98 GLY A C 1
ATOM 774 O O . GLY A 1 98 ? 2.289 8.465 2.063 1.00 54.22 98 GLY A O 1
ATOM 775 N N . ASP A 1 99 ? 0.986 9.008 0.314 1.00 74.94 99 ASP A N 1
ATOM 776 C CA . ASP A 1 99 ? 0.931 10.453 0.564 1.00 74.94 99 ASP A CA 1
ATOM 777 C C . ASP A 1 99 ? -0.189 10.815 1.568 1.00 74.94 99 ASP A C 1
ATOM 779 O O . ASP A 1 99 ? -1.362 10.521 1.308 1.00 74.94 99 ASP A O 1
ATOM 783 N N . PRO A 1 100 ? 0.117 11.487 2.694 1.00 56.12 100 PRO A N 1
ATOM 784 C CA . PRO A 1 100 ? -0.900 11.936 3.645 1.00 56.12 100 PRO A CA 1
ATOM 785 C C . PRO A 1 100 ? -1.884 12.968 3.070 1.00 56.12 100 PRO A C 1
ATOM 787 O O . PRO A 1 100 ? -3.032 13.019 3.515 1.00 56.12 100 PRO A O 1
ATOM 790 N N . LEU A 1 101 ? -1.500 13.765 2.067 1.00 73.94 101 LEU A N 1
ATOM 791 C CA . LEU A 1 101 ? -2.435 14.671 1.389 1.00 73.94 101 LEU A CA 1
ATOM 792 C C . LEU A 1 101 ? -3.454 13.897 0.554 1.00 73.94 101 LEU A C 1
ATOM 794 O O . LEU A 1 101 ? -4.618 14.289 0.498 1.00 73.94 101 LEU A O 1
ATOM 798 N N . ARG A 1 102 ? -3.059 12.748 -0.008 1.00 76.19 102 ARG A N 1
ATOM 799 C CA . ARG A 1 102 ? -3.998 11.817 -0.645 1.00 76.19 102 ARG A CA 1
ATOM 800 C C . ARG A 1 102 ? -4.954 11.213 0.380 1.00 76.19 102 ARG A C 1
ATOM 802 O O . ARG A 1 102 ? -6.135 11.093 0.080 1.00 76.19 102 ARG A O 1
ATOM 809 N N . ALA A 1 103 ? -4.490 10.903 1.595 1.00 65.62 103 ALA A N 1
ATOM 810 C CA . ALA A 1 103 ? -5.381 10.452 2.670 1.00 65.62 103 ALA A CA 1
ATOM 811 C C . ALA A 1 103 ? -6.454 11.500 2.999 1.00 65.62 103 ALA A C 1
ATOM 813 O O . ALA A 1 103 ? -7.633 11.164 3.099 1.00 65.62 103 ALA A O 1
ATOM 814 N N . LYS A 1 104 ? -6.052 12.775 3.097 1.00 76.62 104 LYS A N 1
ATOM 815 C CA . LYS A 1 104 ? -6.981 13.888 3.316 1.00 76.62 104 LYS A CA 1
ATOM 816 C C . LYS A 1 104 ? -7.963 14.041 2.155 1.00 76.62 104 LYS A C 1
ATOM 818 O O . LYS A 1 104 ? -9.159 14.138 2.386 1.00 76.62 104 LYS A O 1
ATOM 823 N N . TRP A 1 105 ? -7.466 14.026 0.922 1.00 87.62 105 TRP A N 1
ATOM 824 C CA . TRP A 1 105 ? -8.301 14.182 -0.266 1.00 87.62 105 TRP A CA 1
ATOM 825 C C . TRP A 1 105 ? -9.335 13.054 -0.403 1.00 87.62 105 TRP A C 1
ATOM 827 O O . TRP A 1 105 ? -10.494 13.341 -0.689 1.00 87.62 105 TRP A O 1
ATOM 837 N N . VAL A 1 106 ? -8.973 11.794 -0.124 1.00 79.69 106 VAL A N 1
ATOM 838 C CA . VAL A 1 106 ? -9.954 10.691 -0.108 1.00 79.69 106 VAL A CA 1
ATOM 839 C C . VAL A 1 106 ? -11.005 10.930 0.973 1.00 79.69 106 VAL A C 1
ATOM 841 O O . VAL A 1 106 ? -12.194 10.778 0.709 1.00 79.69 106 VAL A O 1
ATOM 844 N N . ALA A 1 107 ? -10.580 11.329 2.174 1.00 79.19 107 ALA A N 1
ATOM 845 C CA . ALA A 1 107 ? -11.502 11.598 3.267 1.00 79.19 107 ALA A CA 1
ATOM 846 C C . ALA A 1 107 ? -12.496 12.719 2.916 1.00 79.19 107 ALA A C 1
ATOM 848 O O . ALA A 1 107 ? -13.693 12.529 3.091 1.00 79.19 107 ALA A O 1
ATOM 849 N N . ASP A 1 108 ? -12.023 13.836 2.359 1.00 85.81 108 ASP A N 1
ATOM 850 C CA . ASP A 1 108 ? -12.866 14.987 2.014 1.00 85.81 108 ASP A CA 1
ATOM 851 C C . ASP A 1 108 ? -13.878 14.691 0.888 1.00 85.81 108 ASP A C 1
ATOM 853 O O . ASP A 1 108 ? -14.962 15.268 0.884 1.00 85.81 108 ASP A O 1
ATOM 857 N N . ASN A 1 109 ? -13.526 13.830 -0.078 1.00 88.25 109 ASN A N 1
ATOM 858 C CA . ASN A 1 109 ? -14.329 13.622 -1.293 1.00 88.25 109 ASN A CA 1
ATOM 859 C C . ASN A 1 109 ? -15.202 12.361 -1.269 1.00 88.25 109 ASN A C 1
ATOM 861 O O . ASN A 1 109 ? -16.200 12.304 -1.985 1.00 88.25 109 ASN A O 1
ATOM 865 N N . TYR A 1 110 ? -14.832 11.344 -0.485 1.00 88.12 110 TYR A N 1
ATOM 866 C CA . TYR A 1 110 ? -15.493 10.034 -0.526 1.00 88.12 110 TYR A CA 1
ATOM 867 C C . TYR A 1 110 ? -16.139 9.617 0.787 1.00 88.12 110 TYR A C 1
ATOM 869 O O . TYR A 1 110 ? -16.967 8.708 0.777 1.00 88.12 110 TYR A O 1
ATOM 877 N N . LEU A 1 111 ? -15.762 10.220 1.913 1.00 84.25 111 LEU A N 1
ATOM 878 C CA . LEU A 1 111 ? -16.259 9.806 3.218 1.00 84.25 111 LEU A CA 1
ATOM 879 C C . LEU A 1 111 ? -17.227 10.837 3.799 1.00 84.25 111 LEU A C 1
ATOM 881 O O . LEU A 1 111 ? -17.032 12.044 3.701 1.00 84.25 111 LEU A O 1
ATOM 885 N N . GLU A 1 112 ? -18.249 10.342 4.483 1.00 81.69 112 GLU A N 1
ATOM 886 C CA . GLU A 1 112 ? -19.156 11.140 5.304 1.00 81.69 112 GLU A CA 1
ATOM 887 C C . GLU A 1 112 ? -18.742 11.065 6.785 1.00 81.69 112 GLU A C 1
ATOM 889 O O . GLU A 1 112 ? -18.046 10.138 7.203 1.00 81.69 112 GLU A O 1
ATOM 894 N N . ASN A 1 113 ? -19.172 12.030 7.608 1.00 88.12 113 ASN A N 1
ATOM 895 C CA . ASN A 1 113 ? -18.919 12.057 9.063 1.00 88.12 113 ASN A CA 1
ATOM 896 C C . ASN A 1 113 ? -17.433 11.911 9.450 1.00 88.12 113 ASN A C 1
ATOM 898 O O . ASN A 1 113 ? -17.077 11.222 10.410 1.00 88.12 113 ASN A O 1
ATOM 902 N N . VAL A 1 114 ? -16.561 12.557 8.676 1.00 85.88 114 VAL A N 1
ATOM 903 C CA . VAL A 1 114 ? -15.110 12.397 8.762 1.00 85.88 114 VAL A CA 1
ATOM 904 C C . VAL A 1 114 ? -14.551 12.946 10.070 1.00 85.88 114 VAL A C 1
ATOM 906 O O . VAL A 1 114 ? -14.774 14.101 10.434 1.00 85.88 114 VAL A O 1
ATOM 909 N N . LYS A 1 115 ? -13.729 12.136 10.739 1.00 85.19 115 LYS A N 1
ATOM 910 C CA . LYS A 1 115 ? -12.899 12.546 11.869 1.00 85.19 115 LYS A CA 1
ATOM 911 C C . LYS A 1 115 ? -11.444 12.191 11.601 1.00 85.19 115 LYS A C 1
ATOM 913 O O . LYS A 1 115 ? -11.109 11.032 11.367 1.00 85.19 115 LYS A O 1
ATOM 918 N N . GLN A 1 116 ? -10.569 13.185 11.701 1.00 89.19 116 GLN A N 1
ATOM 919 C CA . GLN A 1 116 ? -9.133 12.948 11.724 1.00 89.19 116 GLN A CA 1
ATOM 920 C C . GLN A 1 116 ? -8.735 12.345 13.076 1.00 89.19 116 GLN A C 1
ATOM 922 O O . GLN A 1 116 ? -9.018 12.931 14.122 1.00 89.19 116 GLN A O 1
ATOM 927 N N . TYR A 1 117 ? -8.079 11.186 13.059 1.00 81.75 117 TYR A N 1
ATOM 928 C CA . TYR A 1 117 ? -7.578 10.522 14.264 1.00 81.75 117 TYR A CA 1
ATOM 929 C C . TYR A 1 117 ? -6.051 10.591 14.390 1.00 81.75 117 TYR A C 1
ATOM 931 O O . TYR A 1 117 ? -5.542 10.463 15.500 1.00 81.75 117 TYR A O 1
ATOM 939 N N . ASN A 1 118 ? -5.318 10.823 13.292 1.00 73.50 118 ASN A N 1
ATOM 940 C CA . ASN A 1 118 ? -3.859 10.929 13.322 1.00 73.50 118 ASN A CA 1
ATOM 941 C C . ASN A 1 118 ? -3.346 12.164 12.570 1.00 73.50 118 ASN A C 1
ATOM 943 O O . ASN A 1 118 ? -3.797 12.497 11.471 1.00 73.50 118 ASN A O 1
ATOM 947 N N . SER A 1 119 ? -2.375 12.840 13.175 1.00 83.81 119 SER A N 1
ATOM 948 C CA . SER A 1 119 ? -1.583 13.926 12.584 1.00 83.81 119 SER A CA 1
ATOM 949 C C . SER A 1 119 ? -0.095 13.824 12.929 1.00 83.81 119 SER A C 1
ATOM 951 O O . SER A 1 119 ? 0.701 14.676 12.527 1.00 83.81 119 SER A O 1
ATOM 953 N N . VAL A 1 120 ? 0.309 12.779 13.660 1.00 74.12 120 VAL A N 1
ATOM 954 C CA . VAL A 1 120 ? 1.691 12.576 14.091 1.00 74.12 120 VAL A CA 1
ATOM 955 C C . VAL A 1 120 ? 2.581 12.457 12.858 1.00 74.12 120 VAL A C 1
ATOM 957 O O . VAL A 1 120 ? 2.286 11.701 11.936 1.00 74.12 120 VAL A O 1
ATOM 960 N N . ARG A 1 121 ? 3.673 13.235 12.828 1.00 74.81 121 ARG A N 1
ATOM 961 C CA . ARG A 1 121 ? 4.611 13.323 11.686 1.00 74.81 121 ARG A CA 1
ATOM 962 C C . ARG A 1 121 ? 3.951 13.740 10.364 1.00 74.81 121 ARG A C 1
ATOM 964 O O . ARG A 1 121 ? 4.498 13.453 9.306 1.00 74.81 121 ARG A O 1
ATOM 971 N N . ASN A 1 122 ? 2.799 14.408 10.425 1.00 80.38 122 ASN A N 1
ATOM 972 C CA . ASN A 1 122 ? 1.948 14.705 9.272 1.00 80.38 122 ASN A CA 1
ATOM 973 C C . ASN A 1 122 ? 1.464 13.452 8.531 1.00 80.38 122 ASN A C 1
ATOM 975 O O . ASN A 1 122 ? 1.075 13.547 7.372 1.00 80.38 122 ASN A O 1
ATOM 979 N N . MET A 1 123 ? 1.460 12.285 9.182 1.00 85.06 123 MET A N 1
ATOM 980 C CA . MET A 1 123 ? 0.937 11.066 8.584 1.00 85.06 123 MET A CA 1
ATOM 981 C C . MET A 1 123 ? -0.564 10.956 8.835 1.00 85.06 123 MET A C 1
ATOM 983 O O . MET A 1 123 ? -1.014 10.276 9.758 1.00 85.06 123 MET A O 1
ATOM 987 N N . PHE A 1 124 ? -1.337 11.699 8.047 1.00 82.62 124 PHE A N 1
ATOM 988 C CA . PHE A 1 124 ? -2.756 11.878 8.312 1.00 82.62 124 PHE A CA 1
ATOM 989 C C . PHE A 1 124 ? -3.548 10.570 8.254 1.00 82.62 124 PHE A C 1
ATOM 991 O O . PHE A 1 124 ? -3.369 9.753 7.350 1.00 82.62 124 PHE A O 1
ATOM 998 N N . GLY A 1 125 ? -4.424 10.412 9.245 1.00 86.38 125 GLY A N 1
ATOM 999 C CA . GLY A 1 125 ? -5.351 9.299 9.387 1.00 86.38 125 GLY A CA 1
ATOM 1000 C C . GLY A 1 125 ? -6.758 9.818 9.636 1.00 86.38 125 GLY A C 1
ATOM 1001 O O . GLY A 1 125 ? -6.952 10.659 10.519 1.00 86.38 125 GLY A O 1
ATOM 1002 N N . PHE A 1 126 ? -7.726 9.331 8.868 1.00 88.69 126 PHE A N 1
ATOM 1003 C CA . PHE A 1 126 ? -9.128 9.735 8.926 1.00 88.69 126 PHE A CA 1
ATOM 1004 C C . PHE A 1 126 ? -10.032 8.515 9.016 1.00 88.69 126 PHE A C 1
ATOM 1006 O O . PHE A 1 126 ? -9.742 7.494 8.406 1.00 88.69 126 PHE A O 1
ATOM 1013 N N . THR A 1 127 ? -11.153 8.640 9.716 1.00 91.88 127 THR A N 1
ATOM 1014 C CA . THR A 1 127 ? -12.239 7.656 9.684 1.00 91.88 127 THR A CA 1
ATOM 1015 C C . THR A 1 127 ? -13.536 8.368 9.344 1.00 91.88 127 THR A C 1
ATOM 1017 O O . THR A 1 127 ? -13.821 9.424 9.907 1.00 91.88 127 THR A O 1
ATOM 1020 N N . GLY A 1 128 ? -14.325 7.780 8.456 1.00 88.81 128 GLY A N 1
ATOM 1021 C CA . GLY A 1 128 ? -15.661 8.244 8.099 1.00 88.81 128 GLY A CA 1
ATOM 1022 C C . GLY A 1 128 ? -16.526 7.077 7.640 1.00 88.81 128 GLY A C 1
ATOM 1023 O O . GLY A 1 128 ? -16.226 5.919 7.939 1.00 88.81 128 GLY A O 1
ATOM 1024 N N . THR A 1 129 ? -17.602 7.371 6.923 1.00 89.06 129 THR A N 1
ATOM 1025 C CA . THR A 1 129 ? -18.522 6.368 6.380 1.00 89.06 129 THR A CA 1
ATOM 1026 C C . THR A 1 129 ? -18.596 6.454 4.860 1.00 89.06 129 THR A C 1
ATOM 1028 O O . THR A 1 129 ? -18.744 7.542 4.314 1.00 89.06 129 THR A O 1
ATOM 1031 N N . TYR A 1 130 ? -18.530 5.314 4.177 1.00 88.00 130 TYR A N 1
ATOM 1032 C CA . TYR A 1 130 ? -18.731 5.169 2.737 1.00 88.00 130 TYR A CA 1
ATOM 1033 C C . TYR A 1 130 ? -19.871 4.178 2.496 1.00 88.00 130 TYR A C 1
ATOM 1035 O O . TYR A 1 130 ? -19.779 3.023 2.899 1.00 88.00 130 TYR A O 1
ATOM 1043 N N . LYS A 1 131 ? -20.963 4.621 1.856 1.00 89.62 131 LYS A N 1
ATOM 1044 C CA . LYS A 1 131 ? -22.171 3.797 1.619 1.00 89.62 131 LYS A CA 1
ATOM 1045 C C . LYS A 1 131 ? -22.720 3.122 2.891 1.00 89.62 131 LYS A C 1
ATOM 1047 O O . LYS A 1 131 ? -23.177 1.987 2.848 1.00 89.62 131 LYS A O 1
ATOM 1052 N N . GLY A 1 132 ? -22.670 3.829 4.021 1.00 85.56 132 GLY A N 1
ATOM 1053 C CA . GLY A 1 132 ? -23.102 3.323 5.330 1.00 85.56 132 GLY A CA 1
ATOM 1054 C C . GLY A 1 132 ? -22.052 2.496 6.080 1.00 85.56 132 GLY A C 1
ATOM 1055 O O . GLY A 1 132 ? -22.174 2.345 7.292 1.00 85.56 132 GLY A O 1
ATOM 1056 N N . GLU A 1 133 ? -20.990 2.045 5.408 1.00 84.75 133 GLU A N 1
ATOM 1057 C CA . GLU A 1 133 ? -19.908 1.270 6.015 1.00 84.75 133 GLU A CA 1
ATOM 1058 C C . GLU A 1 133 ? -18.809 2.175 6.556 1.00 84.75 133 GLU A C 1
ATOM 1060 O O . GLU A 1 133 ? -18.434 3.174 5.939 1.00 84.75 133 GLU A O 1
ATOM 1065 N N . ARG A 1 134 ? -18.261 1.835 7.722 1.00 87.56 134 ARG A N 1
ATOM 1066 C CA . ARG A 1 134 ? -17.204 2.635 8.341 1.00 87.56 134 ARG A CA 1
ATOM 1067 C C . ARG A 1 134 ? -15.845 2.282 7.746 1.00 87.56 134 ARG A C 1
ATOM 1069 O O . ARG A 1 134 ? -15.439 1.125 7.760 1.00 87.56 134 ARG A O 1
ATOM 1076 N N . VAL A 1 135 ? -15.140 3.297 7.255 1.00 90.56 135 VAL A N 1
ATOM 1077 C CA . VAL A 1 135 ? -13.863 3.148 6.550 1.00 90.56 135 VAL A CA 1
ATOM 1078 C C . VAL A 1 135 ? -12.849 4.141 7.099 1.00 90.56 135 VAL A C 1
ATOM 1080 O O . VAL A 1 135 ? -13.171 5.306 7.350 1.00 90.56 135 VAL A O 1
ATOM 1083 N N . SER A 1 136 ? -11.609 3.681 7.262 1.00 93.62 136 SER A N 1
ATOM 1084 C CA . SER A 1 136 ? -10.469 4.537 7.595 1.00 93.62 136 SER A CA 1
ATOM 1085 C C . SER A 1 136 ? -9.532 4.736 6.403 1.00 93.62 136 SER A C 1
ATOM 1087 O O . SER A 1 136 ? -9.447 3.883 5.525 1.00 93.62 136 SER A O 1
ATOM 1089 N N . VAL A 1 137 ? -8.810 5.856 6.367 1.00 93.81 137 VAL A N 1
ATOM 1090 C CA . VAL A 1 137 ? -7.775 6.169 5.371 1.00 93.81 137 VAL A CA 1
ATOM 1091 C C . VAL A 1 137 ? -6.540 6.686 6.099 1.00 93.81 137 VAL A C 1
ATOM 1093 O O . VAL A 1 137 ? -6.644 7.653 6.848 1.00 93.81 137 VAL A O 1
ATOM 1096 N N . GLN A 1 138 ? -5.379 6.073 5.875 1.00 93.12 138 GLN A N 1
ATOM 1097 C CA . GLN A 1 138 ? -4.141 6.353 6.605 1.00 93.12 138 GLN A CA 1
ATOM 1098 C C . GLN A 1 138 ? -2.951 6.478 5.659 1.00 93.12 138 GLN A C 1
ATOM 1100 O O . GLN A 1 138 ? -2.631 5.545 4.928 1.00 93.12 138 GLN A O 1
ATOM 1105 N N . GLY A 1 139 ? -2.243 7.604 5.733 1.00 90.12 139 GLY A N 1
ATOM 1106 C CA . GLY A 1 139 ? -0.946 7.749 5.079 1.00 90.12 139 GLY A CA 1
ATOM 1107 C C . GLY A 1 139 ? 0.062 6.695 5.571 1.00 90.12 139 GLY A C 1
ATOM 1108 O O . GLY A 1 139 ? 0.103 6.410 6.770 1.00 90.12 139 GLY A O 1
ATOM 1109 N N . THR A 1 140 ? 0.907 6.153 4.690 1.00 93.38 140 THR A N 1
ATOM 1110 C CA . THR A 1 140 ? 1.974 5.198 5.065 1.00 93.38 140 THR A CA 1
ATOM 1111 C C . THR A 1 140 ? 3.393 5.705 4.836 1.00 93.38 140 THR A C 1
ATOM 1113 O O . THR A 1 140 ? 4.354 5.041 5.231 1.00 93.38 140 THR A O 1
ATOM 1116 N N . GLY A 1 141 ? 3.557 6.863 4.197 1.00 90.81 141 GLY A N 1
ATOM 1117 C CA . GLY A 1 141 ? 4.851 7.316 3.698 1.00 90.81 141 GLY A CA 1
ATOM 1118 C C . GLY A 1 141 ? 5.354 6.453 2.539 1.00 90.81 141 GLY A C 1
ATOM 1119 O O . GLY A 1 141 ? 4.582 5.698 1.943 1.00 90.81 141 GLY A O 1
ATOM 1120 N N . MET A 1 142 ? 6.649 6.585 2.241 1.00 91.25 142 MET A N 1
ATOM 1121 C CA . MET A 1 142 ? 7.320 5.880 1.145 1.00 91.25 142 MET A CA 1
ATOM 1122 C C . MET A 1 142 ? 8.334 4.849 1.655 1.00 91.25 142 MET A C 1
ATOM 1124 O O . MET A 1 142 ? 9.018 5.082 2.657 1.00 91.25 142 MET A O 1
ATOM 1128 N N . GLY A 1 143 ? 8.459 3.744 0.931 1.00 93.12 143 GLY A N 1
ATOM 1129 C CA . GLY A 1 143 ? 9.350 2.627 1.197 1.00 93.12 143 GLY A CA 1
ATOM 1130 C C . GLY A 1 143 ? 8.763 1.577 2.138 1.00 93.12 143 GLY A C 1
ATOM 1131 O O . GLY A 1 143 ? 7.982 1.869 3.056 1.00 93.12 143 GLY A O 1
ATOM 1132 N N . LEU A 1 144 ? 9.241 0.342 1.963 1.00 95.31 144 LEU A N 1
ATOM 1133 C CA . LEU A 1 144 ? 8.878 -0.806 2.786 1.00 95.31 144 LEU A CA 1
ATOM 1134 C C . LEU A 1 144 ? 9.068 -0.522 4.291 1.00 95.31 144 LEU A C 1
ATOM 1136 O O . LEU A 1 144 ? 8.167 -0.859 5.063 1.00 95.31 144 LEU A O 1
ATOM 1140 N N . PRO A 1 145 ? 10.150 0.143 4.761 1.00 92.94 145 PRO A N 1
ATOM 1141 C CA . PRO A 1 145 ? 10.314 0.435 6.185 1.00 92.94 145 PRO A CA 1
ATOM 1142 C C . PRO A 1 145 ? 9.234 1.361 6.757 1.00 92.94 145 PRO A C 1
ATOM 1144 O O . PRO A 1 145 ? 8.717 1.082 7.838 1.00 92.94 145 PRO A O 1
ATOM 1147 N N . SER A 1 146 ? 8.856 2.427 6.042 1.00 94.12 146 SER A N 1
ATOM 1148 C CA . SER A 1 146 ? 7.814 3.358 6.498 1.00 94.12 146 SER A CA 1
ATOM 1149 C C . SER A 1 146 ? 6.456 2.664 6.566 1.00 94.12 146 SER A C 1
ATOM 1151 O O . SER A 1 146 ? 5.817 2.662 7.618 1.00 94.12 146 SER A O 1
ATOM 1153 N N . ALA A 1 147 ? 6.060 1.986 5.484 1.00 95.06 147 ALA A N 1
ATOM 1154 C CA . ALA A 1 147 ? 4.825 1.211 5.451 1.00 95.06 147 ALA A CA 1
ATOM 1155 C C . ALA A 1 147 ? 4.793 0.127 6.538 1.00 95.06 147 ALA A C 1
ATOM 1157 O O . ALA A 1 147 ? 3.747 -0.105 7.143 1.00 95.06 147 ALA A O 1
ATOM 1158 N N . SER A 1 148 ? 5.940 -0.490 6.852 1.00 95.50 148 SER A N 1
ATOM 1159 C CA . SER A 1 148 ? 6.012 -1.517 7.891 1.00 95.50 148 SER A CA 1
ATOM 1160 C C . SER A 1 148 ? 5.583 -1.023 9.268 1.00 95.50 148 SER A C 1
ATOM 1162 O O . SER A 1 148 ? 4.951 -1.790 9.989 1.00 95.50 148 SER A O 1
ATOM 1164 N N . ILE A 1 149 ? 5.888 0.229 9.622 1.00 93.25 149 ILE A N 1
ATOM 1165 C CA . ILE A 1 149 ? 5.546 0.807 10.927 1.00 93.25 149 ILE A CA 1
ATOM 1166 C C . ILE A 1 149 ? 4.027 0.924 11.030 1.00 93.25 149 ILE A C 1
ATOM 1168 O O . ILE A 1 149 ? 3.412 0.257 11.859 1.00 93.25 149 ILE A O 1
ATOM 1172 N N . TYR A 1 150 ? 3.419 1.679 10.112 1.00 94.56 150 TYR A N 1
ATOM 1173 C CA . TYR A 1 150 ? 1.985 1.950 10.154 1.00 94.56 150 TYR A CA 1
ATOM 1174 C C . TYR A 1 150 ? 1.152 0.683 9.971 1.00 94.56 150 TYR A C 1
ATOM 1176 O O . TYR A 1 150 ? 0.218 0.467 10.728 1.00 94.56 150 TYR A O 1
ATOM 1184 N N . VAL A 1 151 ? 1.496 -0.197 9.024 1.00 96.88 151 VAL A N 1
ATOM 1185 C CA . VAL A 1 151 ? 0.749 -1.451 8.815 1.00 96.88 151 VAL A CA 1
ATOM 1186 C C . VAL A 1 151 ? 0.843 -2.361 10.043 1.00 96.88 151 VAL A C 1
ATOM 1188 O O . VAL A 1 151 ? -0.143 -2.987 10.426 1.00 96.88 151 VAL A O 1
ATOM 1191 N N . THR A 1 152 ? 2.011 -2.428 10.690 1.00 94.75 152 THR A N 1
ATOM 1192 C CA . THR A 1 152 ? 2.182 -3.236 11.906 1.00 94.75 152 THR A CA 1
ATOM 1193 C C . THR A 1 152 ? 1.372 -2.672 13.070 1.00 94.75 152 THR A C 1
ATOM 1195 O O . THR A 1 152 ? 0.716 -3.447 13.763 1.00 94.75 152 THR A O 1
ATOM 1198 N N . GLU A 1 153 ? 1.402 -1.355 13.284 1.00 91.06 153 GLU A N 1
ATOM 1199 C CA . GLU A 1 153 ? 0.607 -0.684 14.320 1.00 91.06 153 GLU A CA 1
ATOM 1200 C C . GLU A 1 153 ? -0.892 -0.863 14.051 1.00 91.06 153 GLU A C 1
ATOM 1202 O O . GLU A 1 153 ? -1.620 -1.320 14.928 1.00 91.06 153 GLU A O 1
ATOM 1207 N N . LEU A 1 154 ? -1.347 -0.627 12.816 1.00 91.81 154 LEU A N 1
ATOM 1208 C CA . LEU A 1 154 ? -2.743 -0.818 12.415 1.00 91.81 154 LEU A CA 1
ATOM 1209 C C . LEU A 1 154 ? -3.231 -2.246 12.685 1.00 91.81 154 LEU A C 1
ATOM 1211 O O . LEU A 1 154 ? -4.292 -2.421 13.274 1.00 91.81 154 LEU A O 1
ATOM 1215 N N . PHE A 1 155 ? -2.467 -3.275 12.313 1.00 92.88 155 PHE A N 1
ATOM 1216 C CA . PHE A 1 155 ? -2.887 -4.666 12.520 1.00 92.88 155 PHE A CA 1
ATOM 1217 C C . PHE A 1 155 ? -2.781 -5.161 13.967 1.00 92.88 155 PHE A C 1
ATOM 1219 O O . PHE A 1 155 ? -3.519 -6.081 14.329 1.00 92.88 155 PHE A O 1
ATOM 1226 N N . ASN A 1 156 ? -1.863 -4.615 14.773 1.00 88.75 156 ASN A N 1
ATOM 1227 C CA . ASN A 1 156 ? -1.620 -5.088 16.141 1.00 88.75 156 ASN A CA 1
ATOM 1228 C C . ASN A 1 156 ? -2.349 -4.268 17.206 1.00 88.75 156 ASN A C 1
ATOM 1230 O O . ASN A 1 156 ? -2.884 -4.843 18.145 1.00 88.75 156 ASN A O 1
ATOM 1234 N N . GLU A 1 157 ? -2.298 -2.942 17.102 1.00 88.19 157 GLU A N 1
ATOM 1235 C CA . GLU A 1 157 ? -2.776 -2.022 18.140 1.00 88.19 157 GLU A CA 1
ATOM 1236 C C . GLU A 1 157 ? -4.211 -1.579 17.872 1.00 88.19 157 GLU A C 1
ATOM 1238 O O . GLU A 1 157 ? -5.003 -1.445 18.801 1.00 88.19 157 GLU A O 1
ATOM 1243 N N . TYR A 1 158 ? -4.549 -1.403 16.595 1.00 84.31 158 TYR A N 1
ATOM 1244 C CA . TYR A 1 158 ? -5.881 -0.992 16.149 1.00 84.31 158 TYR A CA 1
ATOM 1245 C C . TYR A 1 158 ? -6.687 -2.147 15.551 1.00 84.31 158 TYR A C 1
ATOM 1247 O O . TYR A 1 158 ? -7.772 -1.912 15.034 1.00 84.31 158 TYR A O 1
ATOM 1255 N N . ASP A 1 159 ? -6.140 -3.369 15.611 1.00 89.75 159 ASP A N 1
ATOM 1256 C CA . ASP A 1 159 ? -6.754 -4.625 15.166 1.00 89.75 159 ASP A CA 1
ATOM 1257 C C . ASP A 1 159 ? -7.404 -4.520 13.770 1.00 89.75 159 ASP A C 1
ATOM 1259 O O . ASP A 1 159 ? -8.447 -5.097 13.506 1.00 89.75 159 ASP A O 1
ATOM 1263 N N . VAL A 1 160 ? -6.777 -3.804 12.831 1.00 92.00 160 VAL A N 1
ATOM 1264 C CA . VAL A 1 160 ? -7.272 -3.724 11.449 1.00 92.00 160 VAL A CA 1
ATOM 1265 C C . VAL A 1 160 ? -7.304 -5.127 10.815 1.00 92.00 160 VAL A C 1
ATOM 1267 O O . VAL A 1 160 ? -6.300 -5.842 10.809 1.00 92.00 160 VAL A O 1
ATOM 1270 N N . GLN A 1 161 ? -8.453 -5.530 10.268 1.00 94.19 161 GLN A N 1
ATOM 1271 C CA . GLN A 1 161 ? -8.672 -6.843 9.656 1.00 94.19 161 GLN A CA 1
ATOM 1272 C C . GLN A 1 161 ? -8.331 -6.853 8.165 1.00 94.19 161 GLN A C 1
ATOM 1274 O O . GLN A 1 161 ? -7.758 -7.823 7.657 1.00 94.19 161 GLN A O 1
ATOM 1279 N N . VAL A 1 162 ? -8.689 -5.767 7.474 1.00 97.06 162 VAL A N 1
ATOM 1280 C CA . VAL A 1 162 ? -8.574 -5.623 6.023 1.00 97.06 162 VAL A CA 1
ATOM 1281 C C . VAL A 1 162 ? -7.901 -4.298 5.680 1.00 97.06 162 VAL A C 1
ATOM 1283 O O . VAL A 1 162 ? -8.328 -3.234 6.135 1.00 97.06 162 VAL A O 1
ATOM 1286 N N . ALA A 1 163 ? -6.857 -4.355 4.852 1.00 97.62 163 ALA A N 1
ATOM 1287 C CA . ALA A 1 163 ? -6.140 -3.169 4.393 1.00 97.62 163 ALA A CA 1
ATOM 1288 C C . ALA A 1 163 ? -5.944 -3.159 2.872 1.00 97.62 163 ALA A C 1
ATOM 1290 O O . ALA A 1 163 ? -5.335 -4.070 2.311 1.00 97.62 163 ALA A O 1
ATOM 1291 N N . ILE A 1 164 ? -6.399 -2.098 2.202 1.00 98.50 164 ILE A N 1
ATOM 1292 C CA . ILE A 1 164 ? -6.158 -1.894 0.770 1.00 98.50 164 ILE A CA 1
ATOM 1293 C C . ILE A 1 164 ? -5.235 -0.695 0.562 1.00 98.50 164 ILE A C 1
ATOM 1295 O O . ILE A 1 164 ? -5.572 0.445 0.874 1.00 98.50 164 ILE A O 1
ATOM 1299 N N . ARG A 1 165 ? -4.053 -0.941 0.005 1.00 98.31 165 ARG A N 1
ATOM 1300 C CA . ARG A 1 165 ? -3.147 0.113 -0.447 1.00 98.31 165 ARG A CA 1
ATOM 1301 C C . ARG A 1 165 ? -3.654 0.711 -1.753 1.00 98.31 165 ARG A C 1
ATOM 1303 O O . ARG A 1 165 ? -3.947 -0.019 -2.694 1.00 98.31 165 ARG A O 1
ATOM 1310 N N . ILE A 1 166 ? -3.665 2.039 -1.810 1.00 96.81 166 ILE A N 1
ATOM 1311 C CA . ILE A 1 166 ? -3.996 2.825 -3.002 1.00 96.81 166 ILE A CA 1
ATOM 1312 C C . ILE A 1 166 ? -2.812 3.732 -3.361 1.00 96.81 166 ILE A C 1
ATOM 1314 O O . ILE A 1 166 ? -2.531 4.741 -2.709 1.00 96.81 166 ILE A O 1
ATOM 1318 N N . GLY A 1 167 ? -2.055 3.323 -4.373 1.00 94.50 167 GLY A N 1
ATOM 1319 C CA . GLY A 1 167 ? -0.741 3.876 -4.685 1.00 94.50 167 GLY A CA 1
ATOM 1320 C C . GLY A 1 167 ? -0.593 4.412 -6.104 1.00 94.50 167 GLY A C 1
ATOM 1321 O O . GLY A 1 167 ? -1.495 4.371 -6.934 1.00 94.50 167 GLY A O 1
ATOM 1322 N N . THR A 1 168 ? 0.603 4.909 -6.377 1.00 94.50 168 THR A N 1
ATOM 1323 C CA . THR A 1 168 ? 1.079 5.187 -7.734 1.00 94.50 168 THR A CA 1
ATOM 1324 C C . THR A 1 168 ? 2.255 4.268 -8.028 1.00 94.50 168 THR A C 1
ATOM 1326 O O . THR A 1 168 ? 2.936 3.838 -7.094 1.00 94.50 168 THR A O 1
ATOM 1329 N N . ALA A 1 169 ? 2.476 3.951 -9.298 1.00 97.06 169 ALA A N 1
ATOM 1330 C CA . ALA A 1 169 ? 3.553 3.066 -9.721 1.00 97.06 169 ALA A CA 1
ATOM 1331 C C . ALA A 1 169 ? 4.129 3.488 -11.078 1.00 97.06 169 ALA A C 1
ATOM 1333 O O . ALA A 1 169 ? 3.423 4.075 -11.902 1.00 97.06 169 ALA A O 1
ATOM 1334 N N . GLY A 1 170 ? 5.390 3.132 -11.313 1.00 97.12 170 GLY A N 1
ATOM 1335 C CA . GLY A 1 170 ? 6.052 3.275 -12.603 1.00 97.12 170 GLY A CA 1
ATOM 1336 C C . GLY A 1 170 ? 5.811 2.039 -13.468 1.00 97.12 170 GLY A C 1
ATOM 1337 O O . GLY A 1 170 ? 6.234 0.939 -13.110 1.00 97.12 170 GLY A O 1
ATOM 1338 N N . GLY A 1 171 ? 5.134 2.192 -14.603 1.00 97.75 171 GLY A N 1
ATOM 1339 C CA . GLY A 1 171 ? 4.911 1.114 -15.568 1.00 97.75 171 GLY A CA 1
ATOM 1340 C C . GLY A 1 171 ? 6.222 0.689 -16.230 1.00 97.75 171 GLY A C 1
ATOM 1341 O O . GLY A 1 171 ? 7.056 1.534 -16.564 1.00 97.75 171 GLY A O 1
ATOM 1342 N N . ILE A 1 172 ? 6.417 -0.619 -16.418 1.00 97.69 172 ILE A N 1
ATOM 1343 C CA . ILE A 1 172 ? 7.635 -1.152 -17.057 1.00 97.69 172 ILE A CA 1
ATOM 1344 C C . ILE A 1 172 ? 7.354 -2.026 -18.274 1.00 97.69 172 ILE A C 1
ATOM 1346 O O . ILE A 1 172 ? 8.279 -2.351 -19.009 1.00 97.69 172 ILE A O 1
ATOM 1350 N N . GLN A 1 173 ? 6.106 -2.415 -18.521 1.00 97.94 173 GLN A N 1
ATOM 1351 C CA . GLN A 1 173 ? 5.733 -3.176 -19.710 1.00 97.94 173 GLN A CA 1
ATOM 1352 C C . GLN A 1 173 ? 5.215 -2.253 -20.804 1.00 97.94 173 GLN A C 1
ATOM 1354 O O . GLN A 1 173 ? 4.491 -1.302 -20.526 1.00 97.94 173 GLN A O 1
ATOM 1359 N N . ASP A 1 174 ? 5.423 -2.633 -22.065 1.00 95.56 174 ASP A N 1
ATOM 1360 C CA . ASP A 1 174 ? 4.837 -1.904 -23.194 1.00 95.56 174 ASP A CA 1
ATOM 1361 C C . ASP A 1 174 ? 3.309 -1.808 -23.096 1.00 95.56 174 ASP A C 1
ATOM 1363 O O . ASP A 1 174 ? 2.723 -0.850 -23.587 1.00 95.56 174 ASP A O 1
ATOM 1367 N N . LYS A 1 175 ? 2.652 -2.774 -22.445 1.00 95.31 175 LYS A N 1
ATOM 1368 C CA . LYS A 1 175 ? 1.198 -2.776 -22.232 1.00 95.31 175 LYS A CA 1
ATOM 1369 C C . LYS A 1 175 ? 0.723 -1.964 -21.020 1.00 95.31 175 LYS A C 1
ATOM 1371 O O . LYS A 1 175 ? -0.469 -1.711 -20.939 1.00 95.31 175 LYS A O 1
ATOM 1376 N N . THR A 1 176 ? 1.605 -1.599 -20.087 1.00 95.56 176 THR A N 1
ATOM 1377 C CA . THR A 1 176 ? 1.254 -0.816 -18.888 1.00 95.56 176 THR A CA 1
ATOM 1378 C C . THR A 1 176 ? 1.536 0.650 -19.152 1.00 95.56 176 THR A C 1
ATOM 1380 O O . THR A 1 176 ? 2.677 1.098 -19.067 1.00 95.56 176 THR A O 1
ATOM 1383 N N . LYS A 1 177 ? 0.503 1.389 -19.530 1.00 94.44 177 LYS A N 1
ATOM 1384 C CA . LYS A 1 177 ? 0.588 2.781 -19.965 1.00 94.44 177 LYS A CA 1
ATOM 1385 C C . LYS A 1 177 ? 0.195 3.736 -18.841 1.00 94.44 177 LYS A C 1
ATOM 1387 O O . LYS A 1 177 ? -0.536 3.360 -17.928 1.00 94.44 177 LYS A O 1
ATOM 1392 N N . VAL A 1 178 ? 0.648 4.987 -18.922 1.00 93.44 178 VAL A N 1
ATOM 1393 C CA . VAL A 1 178 ? 0.268 6.025 -17.953 1.00 93.44 178 VAL A CA 1
ATOM 1394 C C . VAL A 1 178 ? -1.256 6.165 -17.905 1.00 93.44 178 VAL A C 1
ATOM 1396 O O . VAL A 1 178 ? -1.929 6.223 -18.938 1.00 93.44 178 VAL A O 1
ATOM 1399 N N . GLY A 1 179 ? -1.797 6.160 -16.687 1.00 91.88 179 GLY A N 1
ATOM 1400 C CA . GLY A 1 179 ? -3.230 6.161 -16.401 1.00 91.88 179 GLY A CA 1
ATOM 1401 C C . GLY A 1 179 ? -3.885 4.787 -16.275 1.00 91.88 179 GLY A C 1
ATOM 1402 O O . GLY A 1 179 ? -5.059 4.730 -15.925 1.00 91.88 179 GLY A O 1
ATOM 1403 N N . ASP A 1 180 ? -3.157 3.695 -16.516 1.00 95.25 180 ASP A N 1
ATOM 1404 C CA . ASP A 1 180 ? -3.679 2.346 -16.279 1.00 95.25 180 ASP A CA 1
ATOM 1405 C C . ASP A 1 180 ? -3.837 2.061 -14.785 1.00 95.25 180 ASP A C 1
ATOM 1407 O O . ASP A 1 180 ? -3.039 2.519 -13.962 1.00 95.25 180 ASP A O 1
ATOM 1411 N N . LEU A 1 181 ? -4.812 1.217 -14.448 1.00 97.00 181 LEU A N 1
ATOM 1412 C CA . LEU A 1 181 ? -4.901 0.598 -13.130 1.00 97.00 181 LEU A CA 1
ATOM 1413 C C . LEU A 1 181 ? -4.184 -0.752 -13.124 1.00 97.00 181 LEU A C 1
ATOM 1415 O O . LEU A 1 181 ? -4.330 -1.562 -14.040 1.00 97.00 181 LEU A O 1
ATOM 1419 N N . VAL A 1 182 ? -3.452 -1.027 -12.048 1.00 98.38 182 VAL A N 1
ATOM 1420 C CA . VAL A 1 182 ? -2.853 -2.333 -11.770 1.00 98.38 182 VAL A CA 1
ATOM 1421 C C . VAL A 1 182 ? -3.379 -2.856 -10.439 1.00 98.38 182 VAL A C 1
ATOM 1423 O O . VAL A 1 182 ? -3.230 -2.209 -9.401 1.00 98.38 182 VAL A O 1
ATOM 1426 N N . LEU A 1 183 ? -3.972 -4.050 -10.470 1.00 98.62 183 LEU A N 1
ATOM 1427 C CA . LEU A 1 183 ? -4.333 -4.826 -9.286 1.00 98.62 183 LEU A CA 1
ATOM 1428 C C . LEU A 1 183 ? -3.195 -5.819 -9.011 1.00 98.62 183 LEU A C 1
ATOM 1430 O O . LEU A 1 183 ? -2.970 -6.762 -9.778 1.00 98.62 183 LEU A O 1
ATOM 1434 N N . ALA A 1 184 ? -2.433 -5.584 -7.945 1.00 98.69 184 ALA A N 1
ATOM 1435 C CA . ALA A 1 184 ? -1.220 -6.342 -7.666 1.00 98.69 184 ALA A CA 1
ATOM 1436 C C . ALA A 1 184 ? -1.543 -7.695 -7.014 1.00 98.69 184 ALA A C 1
ATOM 1438 O O . ALA A 1 184 ? -1.819 -7.767 -5.820 1.00 98.69 184 ALA A O 1
ATOM 1439 N N . MET A 1 185 ? -1.454 -8.785 -7.773 1.00 98.69 185 MET A N 1
ATOM 1440 C CA . MET A 1 185 ? -1.666 -10.148 -7.266 1.00 98.69 185 MET A CA 1
ATOM 1441 C C . MET A 1 185 ? -0.512 -10.615 -6.363 1.00 98.69 185 MET A C 1
ATOM 1443 O O . MET A 1 185 ? -0.717 -11.318 -5.377 1.00 98.69 185 MET A O 1
ATOM 1447 N N . THR A 1 186 ? 0.712 -10.209 -6.700 1.00 98.69 186 THR A N 1
ATOM 1448 C CA . THR A 1 186 ? 1.942 -10.508 -5.957 1.00 98.69 186 THR A CA 1
ATOM 1449 C C . THR A 1 186 ? 2.890 -9.321 -6.051 1.00 98.69 186 THR A C 1
ATOM 1451 O O . THR A 1 186 ? 2.819 -8.552 -7.012 1.00 98.69 186 THR A O 1
ATOM 1454 N N . ALA A 1 187 ? 3.792 -9.181 -5.085 1.00 98.50 187 ALA A N 1
ATOM 1455 C CA . ALA A 1 187 ? 4.801 -8.130 -5.095 1.00 98.50 187 ALA A CA 1
ATOM 1456 C C . ALA A 1 187 ? 6.194 -8.719 -4.845 1.00 98.50 187 ALA A C 1
ATOM 1458 O O . ALA A 1 187 ? 6.485 -9.166 -3.739 1.00 98.50 187 ALA A O 1
ATOM 1459 N N . SER A 1 188 ? 7.061 -8.717 -5.858 1.00 98.12 188 SER A N 1
ATOM 1460 C CA . SER A 1 188 ? 8.500 -8.975 -5.694 1.00 98.12 188 SER A CA 1
ATOM 1461 C C . SER A 1 188 ? 9.167 -7.826 -4.928 1.00 98.12 188 SER A C 1
ATOM 1463 O O . SER A 1 188 ? 8.532 -6.806 -4.662 1.00 98.12 188 SER A O 1
ATOM 1465 N N . THR A 1 189 ? 10.431 -7.978 -4.534 1.00 97.94 189 THR A N 1
ATOM 1466 C CA . THR A 1 189 ? 11.198 -6.887 -3.918 1.00 97.94 189 THR A CA 1
ATOM 1467 C C . THR A 1 189 ? 12.700 -7.114 -4.055 1.00 97.94 189 THR A C 1
ATOM 1469 O O . THR A 1 189 ? 13.149 -8.261 -4.088 1.00 97.94 189 THR A O 1
ATOM 1472 N N . ASP A 1 190 ? 13.463 -6.026 -4.118 1.00 94.94 190 ASP A N 1
ATOM 1473 C CA . ASP A 1 190 ? 14.918 -5.999 -3.923 1.00 94.94 190 ASP A CA 1
ATOM 1474 C C . ASP A 1 190 ? 15.313 -5.914 -2.434 1.00 94.94 190 ASP A C 1
ATOM 1476 O O . ASP A 1 190 ? 16.470 -6.148 -2.072 1.00 94.94 190 ASP A O 1
ATOM 1480 N N . SER A 1 191 ? 14.349 -5.632 -1.555 1.00 95.62 191 SER A N 1
ATOM 1481 C CA . SER A 1 191 ? 14.570 -5.496 -0.126 1.00 95.62 191 SER A CA 1
ATOM 1482 C C . SER A 1 191 ? 14.896 -6.833 0.530 1.00 95.62 191 SER A C 1
ATOM 1484 O O . SER A 1 191 ? 14.257 -7.864 0.307 1.00 95.62 191 SER A O 1
ATOM 1486 N N . ASN A 1 192 ? 15.840 -6.816 1.469 1.00 94.38 192 ASN A N 1
ATOM 1487 C CA . ASN A 1 192 ? 16.210 -8.010 2.231 1.00 94.38 192 ASN A CA 1
ATOM 1488 C C . ASN A 1 192 ? 15.198 -8.356 3.350 1.00 94.38 192 ASN A C 1
ATOM 1490 O O . ASN A 1 192 ? 15.425 -9.271 4.148 1.00 94.38 192 ASN A O 1
ATOM 1494 N N . ILE A 1 193 ? 14.093 -7.608 3.458 1.00 92.88 193 ILE A N 1
ATOM 1495 C CA . ILE A 1 193 ? 13.174 -7.681 4.598 1.00 92.88 193 ILE A CA 1
ATOM 1496 C C . ILE A 1 193 ? 12.520 -9.059 4.742 1.00 92.88 193 ILE A C 1
ATOM 1498 O O . ILE A 1 193 ? 12.509 -9.610 5.843 1.00 92.88 193 ILE A O 1
ATOM 1502 N N . ASN A 1 194 ? 12.055 -9.669 3.647 1.00 93.94 194 ASN A N 1
ATOM 1503 C CA . ASN A 1 194 ? 11.412 -10.984 3.704 1.00 93.94 194 ASN A CA 1
ATOM 1504 C C . ASN A 1 194 ? 12.410 -12.073 4.069 1.00 93.94 194 ASN A C 1
ATOM 1506 O O . ASN A 1 194 ? 12.161 -12.823 5.007 1.00 93.94 194 ASN A O 1
ATOM 1510 N N . ARG A 1 195 ? 13.575 -12.089 3.411 1.00 94.69 195 ARG A N 1
ATOM 1511 C CA . ARG A 1 195 ? 14.653 -13.044 3.695 1.00 94.69 195 ARG A CA 1
ATOM 1512 C C . ARG A 1 195 ? 15.089 -12.998 5.158 1.00 94.69 195 ARG A C 1
ATOM 1514 O O . ARG A 1 195 ? 15.363 -14.042 5.743 1.00 94.69 195 ARG A O 1
ATOM 1521 N N . ARG A 1 196 ? 15.081 -11.820 5.795 1.00 94.19 196 ARG A N 1
ATOM 1522 C CA . ARG A 1 196 ? 15.323 -11.699 7.242 1.00 94.19 196 ARG A CA 1
ATOM 1523 C C . ARG A 1 196 ? 14.281 -12.447 8.082 1.00 94.19 196 ARG A C 1
ATOM 1525 O O . ARG A 1 196 ? 14.651 -13.058 9.078 1.00 94.19 196 ARG A O 1
ATOM 1532 N N . PHE A 1 197 ? 13.001 -12.389 7.720 1.00 92.31 197 PHE A N 1
ATOM 1533 C CA . PHE A 1 197 ? 11.918 -13.047 8.465 1.00 92.31 197 PHE A CA 1
ATOM 1534 C C . PHE A 1 197 ? 11.703 -14.516 8.087 1.00 92.31 197 PHE A C 1
ATOM 1536 O O . PHE A 1 197 ? 11.072 -15.245 8.847 1.00 92.31 197 PHE A O 1
ATOM 1543 N N . THR A 1 198 ? 12.223 -14.954 6.944 1.00 94.31 198 THR A N 1
ATOM 1544 C CA . THR A 1 198 ? 12.067 -16.321 6.431 1.00 94.31 198 THR A CA 1
ATOM 1545 C C . THR A 1 198 ? 13.347 -17.148 6.496 1.00 94.31 198 THR A C 1
ATOM 1547 O O . THR A 1 198 ? 13.412 -18.215 5.891 1.00 94.31 198 THR A O 1
ATOM 1550 N N . ASN A 1 199 ? 14.370 -16.679 7.218 1.00 94.94 199 ASN A N 1
ATOM 1551 C CA . ASN A 1 199 ? 15.685 -17.325 7.301 1.00 94.94 199 ASN A CA 1
ATOM 1552 C C . ASN A 1 199 ? 16.319 -17.582 5.918 1.00 94.94 199 ASN A C 1
ATOM 1554 O O . ASN A 1 199 ? 16.913 -18.630 5.677 1.00 94.94 199 ASN A O 1
ATOM 1558 N N . GLY A 1 200 ? 16.192 -16.615 5.009 1.00 94.56 200 GLY A N 1
ATOM 1559 C CA . GLY A 1 200 ? 16.823 -16.624 3.689 1.00 94.56 200 GLY A CA 1
ATOM 1560 C C . GLY A 1 200 ? 15.967 -17.180 2.551 1.00 94.56 200 GLY A C 1
ATOM 1561 O O . GLY A 1 200 ? 16.437 -17.179 1.419 1.00 94.56 200 GLY A O 1
ATOM 1562 N N . LEU A 1 201 ? 14.732 -17.624 2.811 1.00 96.38 201 LEU A N 1
ATOM 1563 C CA . LEU A 1 201 ? 13.841 -18.118 1.757 1.00 96.38 201 LEU A CA 1
ATOM 1564 C C . LEU A 1 201 ? 13.246 -16.982 0.919 1.00 96.38 201 LEU A C 1
ATOM 1566 O O . LEU A 1 201 ? 12.894 -15.919 1.441 1.00 96.38 201 LEU A O 1
ATOM 1570 N N . ASP A 1 202 ? 13.027 -17.272 -0.360 1.00 96.56 202 ASP A N 1
ATOM 1571 C CA . ASP A 1 202 ? 12.316 -16.399 -1.290 1.00 96.56 202 ASP A CA 1
ATOM 1572 C C . ASP A 1 202 ? 10.806 -16.531 -1.082 1.00 96.56 202 ASP A C 1
ATOM 1574 O O . ASP A 1 202 ? 10.112 -17.321 -1.720 1.00 96.56 202 ASP A O 1
ATOM 1578 N N . PHE A 1 203 ? 10.297 -15.769 -0.120 1.00 97.12 203 PHE A N 1
ATOM 1579 C CA . PHE A 1 203 ? 8.864 -15.632 0.088 1.00 97.12 203 PHE A CA 1
ATOM 1580 C C . PHE A 1 203 ? 8.247 -14.798 -1.038 1.00 97.12 203 PHE A C 1
ATOM 1582 O O . PHE A 1 203 ? 8.820 -13.781 -1.424 1.00 97.12 203 PHE A O 1
ATOM 1589 N N . ALA A 1 204 ? 7.075 -15.216 -1.524 1.00 97.50 204 ALA A N 1
ATOM 1590 C CA . ALA A 1 204 ? 6.290 -14.520 -2.540 1.00 97.50 204 ALA A CA 1
ATOM 1591 C C . ALA A 1 204 ? 5.034 -13.895 -1.893 1.00 97.50 204 ALA A C 1
ATOM 1593 O O . ALA A 1 204 ? 4.016 -14.582 -1.728 1.00 97.50 204 ALA A O 1
ATOM 1594 N N . PRO A 1 205 ? 5.092 -12.616 -1.472 1.00 97.69 205 PRO A N 1
ATOM 1595 C CA . PRO A 1 205 ? 3.960 -11.945 -0.850 1.00 97.69 205 PRO A CA 1
ATOM 1596 C C . PRO A 1 205 ? 2.846 -11.724 -1.862 1.00 97.69 205 PRO A C 1
ATOM 1598 O O . PRO A 1 205 ? 3.078 -11.199 -2.951 1.00 97.69 205 PRO A O 1
ATOM 1601 N N . HIS A 1 206 ? 1.631 -12.082 -1.470 1.00 98.44 206 HIS A N 1
ATOM 1602 C CA . HIS A 1 206 ? 0.450 -12.075 -2.320 1.00 98.44 206 HIS A CA 1
ATOM 1603 C C . HIS A 1 206 ? -0.717 -11.371 -1.632 1.00 98.44 206 HIS A C 1
ATOM 1605 O O . HIS A 1 206 ? -0.751 -11.236 -0.406 1.00 98.44 206 HIS A O 1
ATOM 1611 N N . CYS A 1 207 ? -1.668 -10.920 -2.442 1.00 98.56 207 CYS A N 1
ATOM 1612 C CA . CYS A 1 207 ? -2.910 -10.345 -1.953 1.00 98.56 207 CYS A CA 1
ATOM 1613 C C . CYS A 1 207 ? -3.873 -11.419 -1.420 1.00 98.56 207 CYS A C 1
ATOM 1615 O O . CYS A 1 207 ? -3.737 -12.611 -1.697 1.00 98.56 207 CYS A O 1
ATOM 1617 N N . ASP A 1 208 ? -4.921 -10.975 -0.730 1.00 98.62 208 ASP A N 1
ATOM 1618 C CA . ASP A 1 208 ? -6.119 -11.779 -0.505 1.00 98.62 208 ASP A CA 1
ATOM 1619 C C . ASP A 1 208 ? -6.888 -11.962 -1.824 1.00 98.62 208 ASP A C 1
ATOM 1621 O O . ASP A 1 208 ? -7.147 -11.000 -2.553 1.00 98.62 208 ASP A O 1
ATOM 1625 N N . PHE A 1 209 ? -7.254 -13.205 -2.138 1.00 98.19 209 PHE A N 1
ATOM 1626 C CA . PHE A 1 209 ? -7.923 -13.539 -3.396 1.00 98.19 209 PHE A CA 1
ATOM 1627 C C . PHE A 1 209 ? -9.318 -12.907 -3.522 1.00 98.19 209 PHE A C 1
ATOM 1629 O O . PHE A 1 209 ? -9.681 -12.447 -4.603 1.00 98.19 209 PHE A O 1
ATOM 1636 N N . HIS A 1 210 ? -10.095 -12.849 -2.438 1.00 97.75 210 HIS A N 1
ATOM 1637 C CA . HIS A 1 210 ? -11.458 -12.316 -2.479 1.00 97.75 210 HIS A CA 1
ATOM 1638 C C . HIS A 1 210 ? -11.457 -10.791 -2.626 1.00 97.75 210 HIS A C 1
ATOM 1640 O O . HIS A 1 210 ? -12.249 -10.267 -3.405 1.00 97.75 210 HIS A O 1
ATOM 1646 N N . LEU A 1 211 ? -10.512 -10.089 -1.984 1.00 98.25 211 LEU A N 1
ATOM 1647 C CA . LEU A 1 211 ? -10.302 -8.657 -2.228 1.00 98.25 211 LEU A CA 1
ATOM 1648 C C . LEU A 1 211 ? -9.920 -8.399 -3.686 1.00 98.25 211 LEU A C 1
ATOM 1650 O O . LEU A 1 211 ? -10.467 -7.494 -4.315 1.00 98.25 211 LEU A O 1
ATOM 1654 N N . LEU A 1 212 ? -9.000 -9.199 -4.240 1.00 98.56 212 LEU A N 1
ATOM 1655 C CA . LEU A 1 212 ? -8.595 -9.074 -5.639 1.00 98.56 212 LEU A CA 1
ATOM 1656 C C . LEU A 1 212 ? -9.774 -9.307 -6.588 1.00 98.56 212 LEU A C 1
ATOM 1658 O O . LEU A 1 212 ? -9.957 -8.540 -7.529 1.00 98.56 212 LEU A O 1
ATOM 1662 N N . MET A 1 213 ? -10.581 -10.338 -6.338 1.00 98.19 213 MET A N 1
ATOM 1663 C CA . MET A 1 213 ? -11.768 -10.641 -7.133 1.00 98.19 213 MET A CA 1
ATOM 1664 C C . MET A 1 213 ? -12.790 -9.499 -7.062 1.00 98.19 213 MET A C 1
ATOM 1666 O O . MET A 1 213 ? -13.261 -9.045 -8.101 1.00 98.19 213 MET A O 1
ATOM 1670 N N . ALA A 1 214 ? -13.076 -8.976 -5.866 1.00 97.81 214 ALA A N 1
ATOM 1671 C CA . ALA A 1 214 ? -13.990 -7.848 -5.684 1.00 97.81 214 ALA A CA 1
ATOM 1672 C C . ALA A 1 214 ? -13.490 -6.570 -6.386 1.00 97.81 214 ALA A C 1
ATOM 1674 O O . ALA A 1 214 ? -14.277 -5.864 -7.019 1.00 97.81 214 ALA A O 1
ATOM 1675 N N . ALA A 1 215 ? -12.183 -6.294 -6.331 1.00 98.00 215 ALA A N 1
ATOM 1676 C CA . ALA A 1 215 ? -11.559 -5.190 -7.060 1.00 98.00 215 ALA A CA 1
ATOM 1677 C C . ALA A 1 215 ? -11.605 -5.401 -8.581 1.00 98.00 215 ALA A C 1
ATOM 1679 O O . ALA A 1 215 ? -11.874 -4.469 -9.339 1.00 98.00 215 ALA A O 1
ATOM 1680 N N . TYR A 1 216 ? -11.380 -6.629 -9.046 1.00 97.94 216 TYR A N 1
ATOM 1681 C CA . TYR A 1 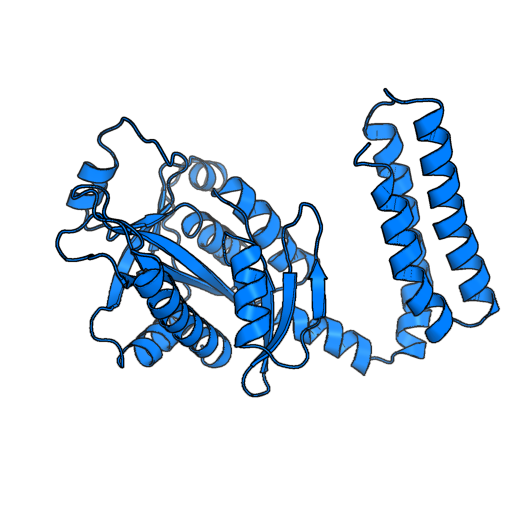216 ? -11.445 -6.953 -10.465 1.00 97.94 216 TYR A CA 1
ATOM 1682 C C . TYR A 1 216 ? -12.862 -6.763 -11.014 1.00 97.94 216 TYR A C 1
ATOM 1684 O O . TYR A 1 216 ? -13.031 -6.076 -12.017 1.00 97.94 216 TYR A O 1
ATOM 1692 N N . GLU A 1 217 ? -13.887 -7.262 -10.322 1.00 97.19 217 GLU A N 1
ATOM 1693 C CA . GLU A 1 217 ? -15.286 -7.056 -10.715 1.00 97.19 217 GLU A CA 1
ATOM 1694 C C . GLU A 1 217 ? -15.662 -5.567 -10.750 1.00 97.19 217 GLU A C 1
ATOM 1696 O O . GLU A 1 217 ? -16.236 -5.101 -11.734 1.00 97.19 217 GLU A O 1
ATOM 1701 N N . ALA A 1 218 ? -15.262 -4.794 -9.734 1.00 96.31 218 ALA A N 1
ATOM 1702 C CA . ALA A 1 218 ? -15.501 -3.350 -9.685 1.00 96.31 218 ALA A CA 1
ATOM 1703 C C . ALA A 1 218 ? -14.792 -2.577 -10.806 1.00 96.31 218 ALA A C 1
ATOM 1705 O O . ALA A 1 218 ? -15.250 -1.511 -11.220 1.00 96.31 218 ALA A O 1
ATOM 1706 N N . SER A 1 219 ? -13.669 -3.106 -11.295 1.00 96.38 219 SER A N 1
ATOM 1707 C CA . SER A 1 219 ? -12.835 -2.433 -12.287 1.00 96.38 219 SER A CA 1
ATOM 1708 C C . SER A 1 219 ? -13.228 -2.728 -13.740 1.00 96.38 219 SER A C 1
ATOM 1710 O O . SER A 1 219 ? -12.779 -2.015 -14.630 1.00 96.38 219 SER A O 1
ATOM 1712 N N . LYS A 1 220 ? -14.135 -3.684 -14.006 1.00 94.00 220 LYS A N 1
ATOM 1713 C CA . LYS A 1 220 ? -14.602 -4.044 -15.368 1.00 94.00 220 LYS A CA 1
ATOM 1714 C C . LYS A 1 220 ? -15.234 -2.902 -16.167 1.00 94.00 220 LYS A C 1
ATOM 1716 O O . LYS A 1 220 ? -15.349 -3.000 -17.384 1.00 94.00 220 LYS A O 1
ATOM 1721 N N . LYS A 1 221 ? -15.667 -1.836 -15.496 1.00 91.62 221 LYS A N 1
ATOM 1722 C CA . LYS A 1 221 ? -16.179 -0.619 -16.141 1.00 91.62 221 LYS A CA 1
ATOM 1723 C C . LYS A 1 221 ? -15.075 0.275 -16.722 1.00 91.62 221 LYS A C 1
ATOM 1725 O O . LYS A 1 221 ? -15.388 1.227 -17.428 1.00 91.62 221 LYS A O 1
ATOM 1730 N N . PHE A 1 222 ? -13.810 -0.017 -16.422 1.00 90.06 222 PHE A N 1
ATOM 1731 C CA . PHE A 1 222 ? -12.645 0.683 -16.947 1.00 90.06 222 PHE A CA 1
ATOM 1732 C C . PHE A 1 222 ? -11.956 -0.172 -18.013 1.00 90.06 222 PHE A C 1
ATOM 1734 O O . PHE A 1 222 ? -11.769 -1.374 -17.844 1.00 90.06 222 PHE A O 1
ATOM 1741 N N . GLU A 1 223 ? -11.540 0.452 -19.113 1.00 84.19 223 GLU A N 1
ATOM 1742 C CA . GLU A 1 223 ? -10.957 -0.266 -20.255 1.00 84.19 223 GLU A CA 1
ATOM 1743 C C . GLU A 1 223 ? -9.507 -0.720 -20.019 1.00 84.19 223 GLU A C 1
ATOM 1745 O O . GLU A 1 223 ? -9.036 -1.663 -20.653 1.00 84.19 223 GLU A O 1
ATOM 1750 N N . ARG A 1 224 ? -8.777 -0.041 -19.126 1.00 90.81 224 ARG A N 1
ATOM 1751 C CA . ARG A 1 224 ? -7.317 -0.154 -18.990 1.00 90.81 224 ARG A CA 1
ATOM 1752 C C . ARG A 1 224 ? -6.911 -0.622 -17.592 1.00 90.81 224 ARG A C 1
ATOM 1754 O O . ARG A 1 224 ? -6.341 0.131 -16.802 1.00 90.81 224 ARG A O 1
ATOM 1761 N N . VAL A 1 225 ? -7.229 -1.883 -17.296 1.00 96.69 225 VAL A N 1
ATOM 17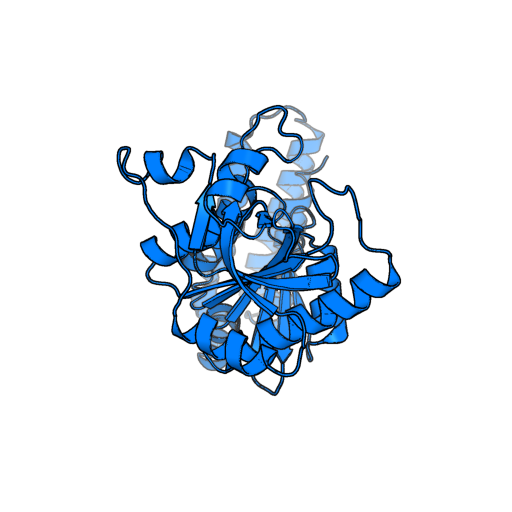62 C CA . VAL A 1 225 ? -6.925 -2.538 -16.016 1.00 96.69 225 VAL A CA 1
ATOM 1763 C C . VAL A 1 225 ? -6.078 -3.785 -16.239 1.00 96.69 225 VAL A C 1
ATOM 1765 O O . VAL A 1 225 ? -6.405 -4.634 -17.067 1.00 96.69 225 VAL A O 1
ATOM 1768 N N . HIS A 1 226 ? -5.017 -3.931 -15.450 1.00 97.94 226 HIS A N 1
ATOM 1769 C CA . HIS A 1 226 ? -4.139 -5.099 -15.463 1.00 97.94 226 HIS A CA 1
ATOM 1770 C C . HIS A 1 226 ? -4.145 -5.798 -14.108 1.00 97.94 226 HIS A C 1
ATOM 1772 O O . HIS A 1 226 ? -4.176 -5.153 -13.063 1.00 97.94 226 HIS A O 1
ATOM 1778 N N . VAL A 1 227 ? -4.040 -7.124 -14.121 1.00 98.44 227 VAL A N 1
ATOM 1779 C CA . VAL A 1 227 ? -3.847 -7.941 -12.916 1.00 98.44 227 VAL A CA 1
ATOM 1780 C C . VAL A 1 227 ? -2.550 -8.721 -13.069 1.00 98.44 227 VAL A C 1
ATOM 1782 O O . VAL A 1 227 ? -2.330 -9.357 -14.101 1.00 98.44 227 VAL A O 1
ATOM 1785 N N . GLY A 1 228 ? -1.674 -8.677 -12.066 1.00 98.31 228 GLY A N 1
ATOM 1786 C CA . GLY A 1 228 ? -0.414 -9.417 -12.123 1.00 98.31 228 GLY A CA 1
ATOM 1787 C C . GLY A 1 228 ? 0.593 -9.029 -11.050 1.00 98.31 228 GLY A C 1
ATOM 1788 O O . GLY A 1 228 ? 0.233 -8.467 -10.018 1.00 98.31 228 GLY A O 1
ATOM 1789 N N . GLY A 1 229 ? 1.857 -9.383 -11.282 1.00 98.38 229 GLY A N 1
ATOM 1790 C CA . GLY A 1 229 ? 2.951 -9.103 -10.355 1.00 98.38 229 GLY A CA 1
ATOM 1791 C C . GLY A 1 229 ? 3.488 -7.680 -10.481 1.00 98.38 229 GLY A C 1
ATOM 1792 O O . GLY A 1 229 ? 3.664 -7.176 -11.589 1.00 98.38 229 GLY A O 1
ATOM 1793 N N . VAL A 1 230 ? 3.794 -7.061 -9.346 1.00 98.81 230 VAL A N 1
ATOM 1794 C CA . VAL A 1 230 ? 4.525 -5.786 -9.241 1.00 98.81 230 VAL A CA 1
ATOM 1795 C C . VAL A 1 230 ? 5.839 -6.008 -8.488 1.00 98.81 230 VAL A C 1
ATOM 1797 O O . VAL A 1 230 ? 6.086 -7.112 -7.997 1.00 98.81 230 VAL A O 1
ATOM 1800 N N . SER A 1 231 ? 6.694 -4.992 -8.392 1.00 98.56 231 SER A N 1
ATOM 1801 C CA . SER A 1 231 ? 7.887 -5.049 -7.541 1.00 98.56 231 SER A CA 1
ATOM 1802 C C . SER A 1 231 ? 7.959 -3.839 -6.619 1.00 98.56 231 SER A C 1
ATOM 1804 O O . SER A 1 231 ? 7.884 -2.708 -7.093 1.00 98.56 231 SER A O 1
ATOM 1806 N N . SER A 1 232 ? 8.114 -4.089 -5.319 1.00 98.50 232 SER A N 1
ATOM 1807 C CA . SER A 1 232 ? 8.376 -3.071 -4.302 1.00 98.50 232 SER A CA 1
ATOM 1808 C C . SER A 1 232 ? 9.879 -2.829 -4.207 1.00 98.50 232 SER A C 1
ATOM 1810 O O . SER A 1 232 ? 10.599 -3.696 -3.710 1.00 98.50 232 SER A O 1
ATOM 1812 N N . MET A 1 233 ? 10.346 -1.684 -4.692 1.00 97.25 233 MET A N 1
ATOM 1813 C CA . MET A 1 233 ? 11.761 -1.320 -4.755 1.00 97.25 233 MET A CA 1
ATOM 1814 C C . MET A 1 233 ? 12.155 -0.438 -3.563 1.00 97.25 233 MET A C 1
ATOM 1816 O O . MET A 1 233 ? 11.427 0.494 -3.219 1.00 97.25 233 MET A O 1
ATOM 1820 N N . ASP A 1 234 ? 13.311 -0.693 -2.947 1.00 93.38 234 ASP A N 1
ATOM 1821 C CA . ASP A 1 234 ? 13.864 0.169 -1.891 1.00 93.38 234 ASP A CA 1
ATOM 1822 C C . ASP A 1 234 ? 14.430 1.481 -2.473 1.00 93.38 234 ASP A C 1
ATOM 1824 O O . ASP A 1 234 ? 14.383 2.530 -1.822 1.00 93.38 234 ASP A O 1
ATOM 1828 N N . PHE A 1 235 ? 14.930 1.447 -3.713 1.00 88.88 235 PHE A N 1
ATOM 1829 C CA . PHE A 1 235 ? 15.512 2.605 -4.393 1.00 88.88 235 PHE A CA 1
ATOM 1830 C C . PHE A 1 235 ? 14.587 3.150 -5.482 1.00 88.88 235 PHE A C 1
ATOM 1832 O O . PHE A 1 235 ? 14.267 2.465 -6.448 1.00 88.88 235 PHE A O 1
ATOM 1839 N N . PHE A 1 236 ? 14.209 4.426 -5.356 1.00 85.94 236 PHE A N 1
ATOM 1840 C CA . PHE A 1 236 ? 13.511 5.150 -6.425 1.00 85.94 236 PHE A CA 1
ATOM 1841 C C . PHE A 1 236 ? 14.458 5.504 -7.584 1.00 85.94 236 PHE A C 1
ATOM 1843 O O . PHE A 1 236 ? 14.092 5.414 -8.751 1.00 85.94 236 PHE A O 1
ATOM 1850 N N . TYR A 1 237 ? 15.694 5.885 -7.254 1.00 87.19 237 TYR A N 1
ATOM 1851 C CA . TYR A 1 237 ? 16.766 6.148 -8.213 1.00 87.19 237 TYR A CA 1
ATOM 1852 C C . TYR A 1 237 ? 17.702 4.937 -8.257 1.00 87.19 237 TYR A C 1
ATOM 1854 O O . TYR A 1 237 ? 18.747 4.926 -7.610 1.00 87.19 237 TYR A O 1
ATOM 1862 N N . ASP A 1 238 ? 17.271 3.890 -8.954 1.00 86.81 238 ASP A N 1
ATOM 1863 C CA . ASP A 1 238 ? 18.055 2.674 -9.168 1.00 86.81 238 ASP A CA 1
ATOM 1864 C C . ASP A 1 238 ? 18.945 2.825 -10.415 1.00 86.81 238 ASP A C 1
ATOM 1866 O O . ASP A 1 238 ? 18.459 3.078 -11.516 1.00 86.81 238 ASP A O 1
ATOM 1870 N N . GLU A 1 239 ? 20.258 2.678 -10.237 1.00 88.31 239 GLU A N 1
ATOM 1871 C CA . GLU A 1 239 ? 21.255 2.751 -11.317 1.00 88.31 239 GLU A CA 1
ATOM 1872 C C . GLU A 1 239 ? 21.577 1.372 -11.924 1.00 88.31 239 GLU A C 1
ATOM 1874 O O . GLU A 1 239 ? 22.424 1.251 -12.812 1.00 88.31 239 GLU A O 1
ATOM 1879 N N . THR A 1 240 ? 20.930 0.309 -11.441 1.00 94.12 240 THR A N 1
ATOM 1880 C CA . THR A 1 240 ? 21.129 -1.060 -11.925 1.00 94.12 240 THR A CA 1
ATOM 1881 C C . THR A 1 240 ? 20.201 -1.408 -13.097 1.00 94.12 240 THR A C 1
ATOM 1883 O O . THR A 1 240 ? 19.349 -0.633 -13.524 1.00 94.12 240 THR A O 1
ATOM 1886 N N . ASP A 1 241 ? 20.346 -2.618 -13.644 1.00 94.81 241 ASP A N 1
ATOM 1887 C CA . ASP A 1 241 ? 19.478 -3.147 -14.702 1.00 94.81 241 ASP A CA 1
ATOM 1888 C C . ASP A 1 241 ? 18.233 -3.883 -14.163 1.00 94.81 241 ASP A C 1
ATOM 1890 O O . ASP A 1 241 ? 17.557 -4.594 -14.917 1.00 94.81 241 ASP A O 1
ATOM 1894 N N . SER A 1 242 ? 17.912 -3.719 -12.873 1.00 95.44 242 SER A N 1
ATOM 1895 C CA . SER A 1 242 ? 16.843 -4.463 -12.195 1.00 95.44 242 SER A CA 1
ATOM 1896 C C . SER A 1 242 ? 15.488 -4.275 -12.871 1.00 95.44 242 SER A C 1
ATOM 1898 O O . SER A 1 242 ? 14.814 -5.265 -13.152 1.00 95.44 242 SER A O 1
ATOM 1900 N N . ALA A 1 243 ? 15.115 -3.044 -13.239 1.00 95.06 243 ALA A N 1
ATOM 1901 C CA . ALA A 1 243 ? 13.858 -2.772 -13.945 1.00 95.06 243 ALA A CA 1
ATOM 1902 C C . ALA A 1 243 ? 13.734 -3.571 -15.257 1.00 95.06 243 ALA A C 1
ATOM 1904 O O . ALA A 1 243 ? 12.678 -4.129 -15.558 1.00 95.06 243 ALA A O 1
ATOM 1905 N N . LYS A 1 244 ? 14.827 -3.685 -16.024 1.00 97.25 244 LYS A N 1
ATOM 1906 C CA . LYS A 1 244 ? 14.855 -4.433 -17.289 1.00 97.25 244 LYS A CA 1
ATOM 1907 C C . LYS A 1 244 ? 14.751 -5.941 -17.062 1.00 97.25 244 LYS A C 1
ATOM 1909 O O . LYS A 1 244 ? 14.030 -6.620 -17.787 1.00 97.25 244 LYS A O 1
ATOM 1914 N N . LYS A 1 245 ? 15.428 -6.471 -16.041 1.00 97.88 245 LYS A N 1
ATOM 1915 C CA . LYS A 1 245 ? 15.299 -7.884 -15.649 1.00 97.88 245 LYS A CA 1
ATOM 1916 C C . LYS A 1 245 ? 13.879 -8.204 -15.178 1.00 97.88 245 LYS A C 1
ATOM 1918 O O . LYS A 1 245 ? 13.295 -9.190 -15.612 1.00 97.88 245 LYS A O 1
ATOM 1923 N N . LEU A 1 246 ? 13.283 -7.341 -14.357 1.00 97.75 246 LEU A N 1
ATOM 1924 C CA . LEU A 1 246 ? 11.899 -7.486 -13.897 1.00 97.75 246 LEU A CA 1
ATOM 1925 C C . LEU A 1 246 ? 10.904 -7.433 -15.067 1.00 97.75 246 LEU A C 1
ATOM 1927 O O . LEU A 1 246 ? 9.978 -8.245 -15.114 1.00 97.75 246 LEU A O 1
ATOM 1931 N N . GLN A 1 247 ? 11.133 -6.557 -16.053 1.00 97.94 247 GLN A N 1
ATOM 1932 C CA . GLN A 1 247 ? 10.337 -6.507 -17.282 1.00 97.94 247 GLN A CA 1
ATOM 1933 C C . GLN A 1 247 ? 10.349 -7.860 -18.018 1.00 97.94 247 GLN A C 1
ATOM 1935 O O . GLN A 1 247 ? 9.291 -8.349 -18.415 1.00 97.94 247 GLN A O 1
ATOM 1940 N N . GLN A 1 248 ? 11.512 -8.511 -18.146 1.00 98.00 248 GLN A N 1
ATOM 1941 C CA . GLN A 1 248 ? 11.638 -9.834 -18.781 1.00 98.00 248 GLN A CA 1
ATOM 1942 C C . GLN A 1 248 ? 10.866 -10.937 -18.039 1.00 98.00 248 GLN A C 1
ATOM 1944 O O . GLN A 1 248 ? 10.437 -11.910 -18.657 1.00 98.00 248 GLN A O 1
ATOM 1949 N N . HIS A 1 249 ? 10.647 -10.772 -16.734 1.00 97.69 249 HIS A N 1
ATOM 1950 C CA . HIS A 1 249 ? 9.842 -11.675 -15.908 1.00 97.69 249 HIS A CA 1
ATOM 1951 C C . HIS A 1 249 ? 8.347 -11.317 -15.872 1.00 97.69 249 HIS A C 1
ATOM 1953 O O . HIS A 1 249 ? 7.590 -11.912 -15.108 1.00 97.69 249 HIS A O 1
ATOM 1959 N N . GLY A 1 250 ? 7.898 -10.364 -16.694 1.00 97.69 250 GLY A N 1
ATOM 1960 C CA . GLY A 1 250 ? 6.484 -10.003 -16.800 1.00 97.69 250 GLY A CA 1
ATOM 1961 C C . GLY A 1 250 ? 5.954 -9.157 -15.640 1.00 97.69 250 GLY A C 1
ATOM 1962 O O . GLY A 1 250 ? 4.738 -9.003 -15.517 1.00 97.69 250 GLY A O 1
ATOM 1963 N N . VAL A 1 251 ? 6.835 -8.595 -14.802 1.00 98.50 251 VAL A N 1
ATOM 1964 C CA . VAL A 1 251 ? 6.444 -7.636 -13.758 1.00 98.50 251 VAL A CA 1
ATOM 1965 C C . VAL A 1 251 ? 5.825 -6.411 -14.425 1.00 98.50 251 VAL A C 1
ATOM 1967 O O . VAL A 1 251 ? 6.364 -5.899 -15.402 1.00 98.50 251 VAL A O 1
ATOM 1970 N N . LEU A 1 252 ? 4.670 -5.973 -13.933 1.00 98.62 252 LEU A N 1
ATOM 1971 C CA . LEU A 1 252 ? 3.859 -4.934 -14.564 1.00 98.62 252 LEU A CA 1
ATOM 1972 C C . LEU A 1 252 ? 4.353 -3.525 -14.230 1.00 98.62 252 LEU A C 1
ATOM 1974 O O . LEU A 1 252 ? 4.427 -2.671 -15.112 1.00 98.62 252 LEU A O 1
ATOM 1978 N N . ALA A 1 253 ? 4.685 -3.285 -12.963 1.00 98.44 253 ALA A N 1
ATOM 1979 C CA . ALA A 1 253 ? 5.038 -1.962 -12.469 1.00 98.44 253 ALA A CA 1
ATOM 1980 C C . ALA A 1 253 ? 5.972 -2.024 -11.253 1.00 98.44 253 ALA A C 1
ATOM 1982 O O . ALA A 1 253 ? 6.018 -3.036 -10.544 1.00 98.44 253 ALA A O 1
ATOM 1983 N N . LEU A 1 254 ? 6.690 -0.925 -11.023 1.00 98.50 254 LEU A N 1
ATOM 1984 C CA . LEU A 1 254 ? 7.524 -0.687 -9.849 1.00 98.50 254 LEU A CA 1
ATOM 1985 C C . LEU A 1 254 ? 6.808 0.271 -8.895 1.00 98.50 254 LEU A C 1
ATOM 1987 O O . LEU A 1 254 ? 6.323 1.326 -9.295 1.00 98.50 254 LEU A O 1
ATOM 1991 N N . GLU A 1 255 ? 6.753 -0.101 -7.628 1.00 98.06 255 GLU A N 1
ATOM 1992 C CA . GLU A 1 255 ? 6.237 0.707 -6.525 1.00 98.06 255 GLU A CA 1
ATOM 1993 C C . GLU A 1 255 ? 7.111 0.450 -5.288 1.00 98.06 255 GLU A C 1
ATOM 1995 O O . GLU A 1 255 ? 8.215 -0.060 -5.446 1.00 98.06 255 GLU A O 1
ATOM 2000 N N . MET A 1 256 ? 6.708 0.839 -4.074 1.00 98.44 256 MET A N 1
ATOM 2001 C CA . MET A 1 256 ? 7.624 0.823 -2.922 1.00 98.44 256 MET A CA 1
ATOM 2002 C C . MET A 1 256 ? 7.040 0.222 -1.627 1.00 98.44 256 MET A C 1
ATOM 2004 O O . MET A 1 256 ? 7.698 0.278 -0.591 1.00 98.44 256 MET A O 1
ATOM 2008 N N . GLU A 1 257 ? 5.830 -0.358 -1.616 1.00 98.56 257 GLU A N 1
ATOM 2009 C CA . GLU A 1 257 ? 5.175 -0.752 -0.351 1.00 98.56 257 GLU A CA 1
ATOM 2010 C C . GLU A 1 257 ? 4.368 -2.065 -0.366 1.00 98.56 257 GLU A C 1
ATOM 2012 O O . GLU A 1 257 ? 4.202 -2.676 0.695 1.00 98.56 257 GLU A O 1
ATOM 2017 N N . ALA A 1 258 ? 3.840 -2.515 -1.509 1.00 98.69 258 ALA A N 1
ATOM 2018 C CA . ALA A 1 258 ? 2.894 -3.637 -1.583 1.00 98.69 258 ALA A CA 1
ATOM 2019 C C . ALA A 1 258 ? 3.451 -4.943 -0.990 1.00 98.69 258 ALA A C 1
ATOM 2021 O O . ALA A 1 258 ? 2.744 -5.645 -0.265 1.00 98.69 258 ALA A O 1
ATOM 2022 N N . ASN A 1 259 ? 4.731 -5.236 -1.229 1.00 98.56 259 ASN A N 1
ATOM 2023 C CA . ASN A 1 259 ? 5.430 -6.396 -0.682 1.00 98.56 259 ASN A CA 1
ATOM 2024 C C . ASN A 1 259 ? 5.344 -6.428 0.845 1.00 98.56 259 ASN A C 1
ATOM 2026 O O . ASN A 1 259 ? 4.956 -7.443 1.422 1.00 98.56 259 ASN A O 1
ATOM 2030 N N . GLN A 1 260 ? 5.627 -5.300 1.499 1.00 97.81 260 GLN A N 1
ATOM 2031 C CA . GLN A 1 260 ? 5.620 -5.243 2.953 1.00 97.81 260 GLN A CA 1
ATOM 2032 C C . GLN A 1 260 ? 4.207 -5.339 3.528 1.00 97.81 260 GLN A C 1
ATOM 2034 O O . GLN A 1 260 ? 4.014 -6.003 4.549 1.00 97.81 260 GLN A O 1
ATOM 2039 N N . LEU A 1 261 ? 3.219 -4.723 2.872 1.00 98.62 261 LEU A N 1
ATOM 2040 C CA . LEU A 1 261 ? 1.814 -4.869 3.250 1.00 98.62 261 LEU A CA 1
ATOM 2041 C C . LEU A 1 261 ? 1.406 -6.351 3.248 1.00 98.62 261 LEU A C 1
ATOM 2043 O O . LEU A 1 261 ? 0.908 -6.854 4.256 1.00 98.62 261 LEU A O 1
ATOM 2047 N N . TYR A 1 262 ? 1.682 -7.065 2.155 1.00 98.75 262 TYR A N 1
ATOM 2048 C CA . TYR A 1 262 ? 1.346 -8.483 2.004 1.00 98.75 262 TYR A CA 1
ATOM 2049 C C . TYR A 1 262 ? 2.110 -9.371 2.990 1.00 98.75 262 TYR A C 1
ATOM 2051 O O . TYR A 1 262 ? 1.517 -10.231 3.642 1.00 98.75 262 TYR A O 1
ATOM 2059 N N . SER A 1 263 ? 3.406 -9.127 3.186 1.00 98.19 263 SER A N 1
ATOM 2060 C CA . SER A 1 263 ? 4.230 -9.889 4.129 1.00 98.19 263 SER A CA 1
ATOM 2061 C C . SER A 1 263 ? 3.807 -9.725 5.585 1.00 98.19 263 SER A C 1
ATOM 2063 O O . SER A 1 263 ? 3.926 -10.664 6.378 1.00 98.19 263 SER A O 1
ATOM 2065 N N . ILE A 1 264 ? 3.349 -8.539 5.994 1.00 98.12 264 ILE A N 1
ATOM 2066 C CA . ILE A 1 264 ? 2.819 -8.349 7.348 1.00 98.12 264 ILE A CA 1
ATOM 2067 C C . ILE A 1 264 ? 1.433 -8.986 7.453 1.00 98.12 264 ILE A C 1
ATOM 2069 O O . ILE A 1 264 ? 1.201 -9.722 8.410 1.00 98.12 264 ILE A O 1
ATOM 2073 N N . ALA A 1 265 ? 0.552 -8.770 6.471 1.00 98.19 265 ALA A N 1
ATOM 2074 C CA . ALA A 1 265 ? -0.795 -9.336 6.468 1.00 98.19 265 ALA A CA 1
ATOM 2075 C C . ALA A 1 265 ? -0.769 -10.868 6.590 1.00 98.19 265 ALA A C 1
ATOM 2077 O O . ALA A 1 265 ? -1.407 -11.419 7.487 1.00 98.19 265 ALA A O 1
ATOM 2078 N N . ALA A 1 266 ? 0.070 -11.545 5.799 1.00 97.19 266 ALA A N 1
ATOM 2079 C CA . ALA A 1 266 ? 0.239 -12.997 5.850 1.00 97.19 266 ALA A CA 1
ATOM 2080 C C . ALA A 1 266 ? 0.698 -13.491 7.234 1.00 97.19 266 ALA A C 1
ATOM 2082 O O . ALA A 1 266 ? 0.128 -14.426 7.792 1.00 97.19 266 ALA A O 1
ATOM 2083 N N . ARG A 1 267 ? 1.692 -12.829 7.845 1.00 95.69 267 ARG A N 1
ATOM 2084 C CA . ARG A 1 267 ? 2.187 -13.189 9.189 1.00 95.69 267 ARG A CA 1
ATOM 2085 C C . ARG A 1 267 ? 1.187 -12.897 10.308 1.00 95.69 267 ARG A C 1
ATOM 2087 O O . ARG A 1 267 ? 1.333 -13.437 11.402 1.00 95.69 267 ARG A O 1
ATOM 2094 N N . LYS A 1 268 ? 0.220 -12.013 10.060 1.00 95.75 268 LYS A N 1
ATOM 2095 C CA . LYS A 1 268 ? -0.795 -11.574 11.025 1.00 95.75 268 LYS A CA 1
ATOM 2096 C C . LYS A 1 268 ? -2.177 -12.167 10.760 1.00 95.75 268 LYS A C 1
ATOM 2098 O O . LYS A 1 268 ? -3.106 -11.830 11.483 1.00 95.75 268 LYS A O 1
ATOM 2103 N N . ASN A 1 269 ? -2.302 -13.052 9.769 1.00 95.88 269 ASN A N 1
ATOM 2104 C CA . ASN A 1 269 ? -3.575 -13.622 9.333 1.00 95.88 269 ASN A CA 1
ATOM 2105 C C . ASN A 1 269 ? -4.628 -12.535 9.021 1.00 95.88 269 ASN A C 1
ATOM 2107 O O . ASN A 1 269 ? -5.780 -12.624 9.439 1.00 95.88 269 ASN A O 1
ATOM 2111 N N . ARG A 1 270 ? -4.193 -11.474 8.331 1.00 97.38 270 ARG A N 1
ATOM 2112 C CA . ARG A 1 270 ? -5.027 -10.357 7.861 1.00 97.38 270 ARG A CA 1
ATOM 2113 C C . ARG A 1 270 ? -5.151 -10.386 6.346 1.00 97.38 270 ARG A C 1
ATOM 2115 O O . ARG A 1 270 ? -4.364 -11.040 5.663 1.00 97.38 270 ARG A O 1
ATOM 2122 N N . ARG A 1 271 ? -6.115 -9.635 5.821 1.00 98.12 271 ARG A N 1
ATOM 2123 C CA . ARG A 1 271 ? -6.404 -9.572 4.385 1.00 98.12 271 ARG A CA 1
ATOM 2124 C C . ARG A 1 271 ? -5.869 -8.271 3.808 1.00 98.12 271 ARG A C 1
ATOM 2126 O O . ARG A 1 271 ? -6.047 -7.208 4.405 1.00 98.12 271 ARG A O 1
ATOM 2133 N N . ALA A 1 272 ? -5.213 -8.343 2.654 1.00 98.56 272 ALA A N 1
ATOM 2134 C CA . ALA A 1 272 ? -4.656 -7.154 2.029 1.00 98.56 272 ALA A CA 1
ATOM 2135 C C . ALA A 1 272 ? -4.693 -7.180 0.501 1.00 98.56 272 ALA A C 1
ATOM 2137 O O . ALA A 1 272 ? -4.600 -8.238 -0.114 1.00 98.56 272 ALA A O 1
ATOM 2138 N N . LEU A 1 273 ? -4.787 -5.996 -0.102 1.00 98.81 273 LEU A N 1
ATOM 2139 C CA . LEU A 1 273 ? -4.670 -5.775 -1.544 1.00 98.81 273 LEU A CA 1
ATOM 2140 C C . LEU A 1 273 ? -3.919 -4.463 -1.798 1.00 98.81 273 LEU A C 1
ATOM 2142 O O . LEU A 1 273 ? -4.017 -3.526 -1.017 1.00 98.81 273 LEU A O 1
ATOM 2146 N N . ALA A 1 274 ? -3.175 -4.380 -2.891 1.00 98.69 274 ALA A N 1
ATOM 2147 C CA . ALA A 1 274 ? -2.592 -3.153 -3.397 1.00 98.69 274 ALA A CA 1
ATOM 2148 C C . ALA A 1 274 ? -3.132 -2.884 -4.802 1.00 98.69 274 ALA A C 1
ATOM 2150 O O . ALA A 1 274 ? -3.065 -3.730 -5.696 1.00 98.69 274 ALA A O 1
ATOM 2151 N N . ILE A 1 275 ? -3.664 -1.683 -4.970 1.00 98.44 275 ILE A N 1
ATOM 2152 C CA . ILE A 1 275 ? -4.162 -1.135 -6.222 1.00 98.44 275 ILE A CA 1
ATOM 2153 C C . ILE A 1 275 ? -3.321 0.098 -6.511 1.00 98.44 275 ILE A C 1
ATOM 2155 O O . ILE A 1 275 ? -3.024 0.886 -5.610 1.00 98.44 275 ILE A O 1
ATOM 2159 N N . MET A 1 276 ? -2.904 0.260 -7.757 1.00 97.00 276 MET A N 1
ATOM 2160 C CA . MET A 1 276 ? -2.090 1.399 -8.150 1.00 97.00 276 MET A CA 1
ATOM 2161 C C . MET A 1 276 ? -2.477 1.933 -9.510 1.00 97.00 276 MET A C 1
ATOM 2163 O O . MET A 1 276 ? -2.850 1.185 -10.409 1.00 97.00 276 MET A O 1
ATOM 2167 N N . THR A 1 277 ? -2.349 3.244 -9.639 1.00 96.44 277 THR A N 1
ATOM 2168 C CA . THR A 1 277 ? -2.404 3.942 -10.918 1.00 96.44 277 THR A CA 1
ATOM 2169 C C . THR A 1 277 ? -0.992 4.087 -11.475 1.00 96.44 277 THR A C 1
ATOM 2171 O O . THR A 1 277 ? -0.089 4.510 -10.747 1.00 96.44 277 THR A O 1
ATOM 2174 N N . ILE A 1 278 ? -0.789 3.780 -12.757 1.00 96.25 278 ILE A N 1
ATOM 2175 C CA . ILE A 1 278 ? 0.485 4.038 -13.433 1.00 96.25 278 ILE A CA 1
ATOM 2176 C C . ILE A 1 278 ? 0.656 5.548 -13.620 1.00 96.25 278 ILE A C 1
ATOM 2178 O O . ILE A 1 278 ? -0.022 6.152 -14.450 1.00 96.25 278 ILE A O 1
ATOM 2182 N N . SER A 1 279 ? 1.540 6.163 -12.836 1.00 93.25 279 SER A N 1
ATOM 2183 C CA . SER A 1 279 ? 1.792 7.613 -12.856 1.00 93.25 279 SER A CA 1
ATOM 2184 C C . SER A 1 279 ? 2.855 8.030 -13.860 1.00 93.25 279 SER A C 1
ATOM 2186 O O . SER A 1 279 ? 2.898 9.186 -14.277 1.00 93.25 279 SER A O 1
ATOM 2188 N N . ASP A 1 280 ? 3.723 7.100 -14.214 1.00 93.38 280 ASP A N 1
ATOM 2189 C CA . ASP A 1 280 ? 4.875 7.305 -15.070 1.00 93.38 280 ASP A CA 1
ATOM 2190 C C . ASP A 1 280 ? 5.279 5.969 -15.689 1.00 93.38 280 ASP A C 1
ATOM 2192 O O . ASP A 1 280 ? 4.845 4.906 -15.241 1.00 93.38 280 ASP A O 1
ATOM 2196 N N . HIS A 1 281 ? 6.076 6.012 -16.748 1.00 96.25 281 HIS A N 1
ATOM 2197 C CA . HIS A 1 281 ? 6.608 4.820 -17.386 1.00 96.25 281 HIS A CA 1
ATOM 2198 C C . HIS A 1 281 ? 8.135 4.871 -17.394 1.00 96.25 281 HIS A C 1
ATOM 2200 O O . HIS A 1 281 ? 8.745 5.749 -18.004 1.00 96.25 281 HIS A O 1
ATOM 2206 N N . VAL A 1 282 ? 8.764 3.870 -16.777 1.00 93.75 282 VAL A N 1
ATOM 2207 C CA . VAL A 1 282 ? 10.198 3.875 -16.441 1.00 93.75 282 VAL A CA 1
ATOM 2208 C C . VAL A 1 282 ? 11.087 3.991 -17.683 1.00 93.75 282 VAL A C 1
ATOM 2210 O O . VAL A 1 282 ? 12.067 4.728 -17.670 1.00 93.75 282 VAL A O 1
ATOM 2213 N N . PHE A 1 283 ? 10.736 3.294 -18.771 1.00 94.50 283 PHE A N 1
ATOM 2214 C CA . PHE A 1 283 ? 11.540 3.286 -20.003 1.00 94.50 283 PHE A CA 1
ATOM 2215 C C . PHE A 1 283 ? 11.213 4.389 -21.016 1.00 94.50 283 PHE A C 1
ATOM 2217 O O . PHE A 1 283 ? 12.106 4.817 -21.740 1.00 94.50 283 PHE A O 1
ATOM 2224 N N . THR A 1 284 ? 9.954 4.826 -21.125 1.00 93.75 284 THR A N 1
ATOM 2225 C CA . THR A 1 284 ? 9.564 5.876 -22.085 1.00 93.75 284 THR A CA 1
ATOM 2226 C C . THR A 1 284 ? 9.663 7.274 -21.483 1.00 93.75 284 THR A C 1
ATOM 2228 O O . THR A 1 284 ? 9.610 8.251 -22.225 1.00 93.75 284 THR A O 1
ATOM 2231 N N . HIS A 1 285 ? 9.800 7.369 -20.155 1.00 89.81 285 HIS A N 1
ATOM 2232 C CA . HIS A 1 285 ? 9.795 8.609 -19.378 1.00 89.81 285 HIS A CA 1
ATOM 2233 C C . HIS A 1 285 ? 8.506 9.431 -19.525 1.00 89.81 285 HIS A C 1
ATOM 2235 O O . HIS A 1 285 ? 8.475 10.613 -19.184 1.00 89.81 285 HIS A O 1
ATOM 2241 N N . GLU A 1 286 ? 7.433 8.806 -20.017 1.00 90.81 286 GLU A N 1
ATOM 2242 C CA . GLU A 1 286 ? 6.097 9.387 -19.985 1.00 90.81 286 GLU A CA 1
ATOM 2243 C C . GLU A 1 286 ? 5.678 9.572 -18.525 1.00 90.81 286 GLU A C 1
ATOM 2245 O O . GLU A 1 286 ? 5.889 8.683 -17.701 1.00 90.81 286 GLU A O 1
ATOM 2250 N N . ALA A 1 287 ? 5.086 10.717 -18.208 1.00 88.69 287 ALA A N 1
ATOM 2251 C CA . ALA A 1 287 ? 4.586 11.027 -16.881 1.00 88.69 287 ALA A CA 1
ATOM 2252 C C . ALA A 1 287 ? 3.209 11.671 -16.992 1.00 88.69 287 ALA A C 1
ATOM 2254 O O . ALA A 1 287 ? 2.903 12.384 -17.946 1.00 88.69 287 ALA A O 1
ATOM 2255 N N . MET A 1 288 ? 2.381 11.402 -15.996 1.00 82.75 288 MET A N 1
ATOM 2256 C CA . MET A 1 288 ? 1.009 11.869 -15.937 1.00 82.75 288 MET A CA 1
ATOM 2257 C C . MET A 1 288 ? 0.935 13.386 -15.753 1.00 82.75 288 MET A C 1
ATOM 2259 O O . MET A 1 288 ? 1.591 13.943 -14.867 1.00 82.75 288 MET A O 1
ATOM 2263 N N . ASP A 1 289 ? 0.089 14.038 -16.549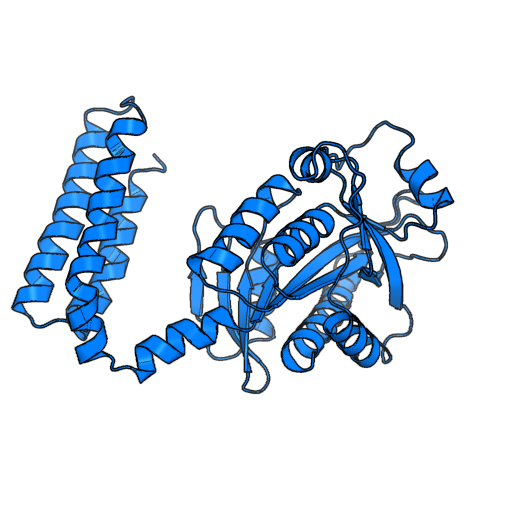 1.00 77.50 289 ASP A N 1
ATOM 2264 C CA . ASP A 1 289 ? -0.294 15.428 -16.316 1.00 77.50 289 ASP A CA 1
ATOM 2265 C C . ASP A 1 289 ? -1.223 15.561 -15.091 1.00 77.50 289 ASP A C 1
ATOM 2267 O O . ASP A 1 289 ? -1.713 14.579 -14.525 1.00 77.50 289 ASP A O 1
ATOM 2271 N N . SER A 1 290 ? -1.438 16.788 -14.619 1.00 69.06 290 SER A N 1
ATOM 2272 C CA . SER A 1 290 ? -2.201 17.029 -13.390 1.00 69.06 290 SER A CA 1
ATOM 2273 C C . SER A 1 290 ? -3.676 16.615 -13.483 1.00 69.06 290 SER A C 1
ATOM 2275 O O . SER A 1 290 ? -4.233 16.176 -12.479 1.00 69.06 290 SER A O 1
ATOM 2277 N N . GLU A 1 291 ? -4.296 16.713 -14.660 1.00 63.81 291 GLU A N 1
ATOM 2278 C CA . GLU A 1 291 ? -5.725 16.434 -14.861 1.00 63.81 291 GLU A CA 1
ATOM 2279 C C . GLU A 1 291 ? -5.986 14.923 -14.976 1.00 63.81 291 GLU A C 1
ATOM 2281 O O . GLU A 1 291 ? -6.869 14.369 -14.314 1.00 63.81 291 GLU A O 1
ATOM 2286 N N . ALA A 1 292 ? -5.143 14.216 -15.732 1.00 67.62 292 ALA A N 1
ATOM 2287 C CA . ALA A 1 292 ? -5.127 12.761 -15.801 1.00 67.62 292 ALA A CA 1
ATOM 2288 C C . ALA A 1 292 ? -4.846 12.137 -14.428 1.00 67.62 292 ALA A C 1
ATOM 2290 O O . ALA A 1 292 ? -5.413 11.087 -14.110 1.00 67.62 292 ALA A O 1
ATOM 2291 N N . ARG A 1 293 ? -4.026 12.794 -13.595 1.00 71.25 293 ARG A N 1
ATOM 2292 C CA . ARG A 1 293 ? -3.743 12.362 -12.221 1.00 71.25 293 ARG A CA 1
ATOM 2293 C C . ARG A 1 293 ? -4.975 12.380 -11.344 1.00 71.25 293 ARG A C 1
ATOM 2295 O O . ARG A 1 293 ? -5.236 11.387 -10.680 1.00 71.25 293 ARG A O 1
ATOM 2302 N N . GLU A 1 294 ? -5.754 13.450 -11.354 1.00 67.75 294 GLU A N 1
ATOM 2303 C CA . GLU A 1 294 ? -6.958 13.511 -10.527 1.00 67.75 294 GLU A CA 1
ATOM 2304 C C . GLU A 1 294 ? -8.005 12.474 -10.963 1.00 67.75 294 GLU A C 1
ATOM 2306 O O . GLU A 1 294 ? -8.512 11.722 -10.130 1.00 67.75 294 GLU A O 1
ATOM 2311 N N . ARG A 1 295 ? -8.252 12.341 -12.276 1.00 71.75 295 ARG A N 1
ATOM 2312 C CA . ARG A 1 295 ? -9.223 11.368 -12.804 1.00 71.75 295 ARG A CA 1
ATOM 2313 C C . ARG A 1 295 ? -8.865 9.925 -12.453 1.00 71.75 295 ARG A C 1
ATOM 2315 O O . ARG A 1 295 ? -9.704 9.188 -11.956 1.00 71.75 295 ARG A O 1
ATOM 2322 N N . THR A 1 296 ? -7.628 9.515 -12.701 1.00 73.38 296 THR A N 1
ATOM 2323 C CA . THR A 1 296 ? -7.222 8.112 -12.506 1.00 73.38 296 THR A CA 1
ATOM 2324 C C . THR A 1 296 ? -7.075 7.737 -11.030 1.00 73.38 296 THR A C 1
ATOM 2326 O O . THR A 1 296 ? -7.344 6.597 -10.646 1.00 73.38 296 THR A O 1
ATOM 2329 N N . LEU A 1 297 ? -6.762 8.714 -10.168 1.00 78.69 297 LEU A N 1
ATOM 2330 C CA . LEU A 1 297 ? -6.846 8.540 -8.720 1.00 78.69 297 LEU A CA 1
ATOM 2331 C C . LEU A 1 297 ? -8.289 8.282 -8.256 1.00 78.69 297 LEU A C 1
ATOM 2333 O O . LEU A 1 297 ? -8.474 7.448 -7.368 1.00 78.69 297 LEU A O 1
ATOM 2337 N N . ASN A 1 298 ? -9.295 8.925 -8.866 1.00 86.38 298 ASN A N 1
ATOM 2338 C CA . ASN A 1 298 ? -10.705 8.648 -8.562 1.00 86.38 298 ASN A CA 1
ATOM 2339 C C . ASN A 1 298 ? -11.066 7.188 -8.870 1.00 86.38 298 ASN A C 1
ATOM 2341 O O . ASN A 1 298 ? -11.654 6.511 -8.023 1.00 86.38 298 ASN A O 1
ATOM 2345 N N . ASP A 1 299 ? -10.674 6.695 -10.049 1.00 91.06 299 ASP A N 1
ATOM 2346 C CA . ASP A 1 299 ? -10.973 5.330 -10.501 1.00 91.06 299 ASP A CA 1
ATOM 2347 C C . ASP A 1 299 ? -10.403 4.292 -9.521 1.00 91.06 299 ASP A C 1
ATOM 2349 O O . ASP A 1 299 ? -11.111 3.398 -9.051 1.00 91.06 299 ASP A O 1
ATOM 2353 N N . MET A 1 300 ? -9.131 4.454 -9.138 1.00 94.50 300 MET A N 1
ATOM 2354 C CA . MET A 1 300 ? -8.463 3.594 -8.159 1.00 94.50 300 MET A CA 1
ATOM 2355 C C . MET A 1 300 ? -9.175 3.587 -6.803 1.00 94.50 300 MET A C 1
ATOM 2357 O O . MET A 1 300 ? -9.339 2.527 -6.195 1.00 94.50 300 MET A O 1
ATOM 2361 N N . VAL A 1 301 ? -9.545 4.766 -6.296 1.00 94.06 301 VAL A N 1
ATOM 2362 C CA . VAL A 1 301 ? -10.179 4.902 -4.980 1.00 94.06 301 VAL A CA 1
ATOM 2363 C C . VAL A 1 301 ? -11.558 4.268 -4.983 1.00 94.06 301 VAL A C 1
ATOM 2365 O O . VAL A 1 301 ? -11.896 3.568 -4.033 1.00 94.06 301 VAL A O 1
ATOM 2368 N N . GLU A 1 302 ? -12.329 4.433 -6.056 1.00 93.44 302 GLU A N 1
ATOM 2369 C CA . GLU A 1 302 ? -13.640 3.804 -6.173 1.00 93.44 302 GLU A CA 1
ATOM 2370 C C . GLU A 1 302 ? -13.538 2.272 -6.191 1.00 93.44 302 GLU A C 1
ATOM 2372 O O . GLU A 1 302 ? -14.269 1.600 -5.458 1.00 93.44 302 GLU A O 1
ATOM 2377 N N . VAL A 1 303 ? -12.594 1.714 -6.960 1.00 96.12 303 VAL A N 1
ATOM 2378 C CA . VAL A 1 303 ? -12.326 0.265 -6.967 1.00 96.12 303 VAL A CA 1
ATOM 2379 C C . VAL A 1 303 ? -11.887 -0.210 -5.584 1.00 96.12 303 VAL A C 1
ATOM 2381 O O . VAL A 1 303 ? -12.390 -1.222 -5.099 1.00 96.12 303 VAL A O 1
ATOM 2384 N N . GLY A 1 304 ? -10.977 0.520 -4.934 1.00 95.81 304 GLY A N 1
ATOM 2385 C CA . GLY A 1 304 ? -10.476 0.190 -3.602 1.00 95.81 304 GLY A CA 1
ATOM 2386 C C . GLY A 1 304 ? -11.575 0.200 -2.544 1.00 95.81 304 GLY A C 1
ATOM 2387 O O . GLY A 1 304 ? -11.706 -0.765 -1.800 1.00 95.81 304 GLY A O 1
ATOM 2388 N N . LEU A 1 305 ? -12.406 1.243 -2.508 1.00 94.25 305 LEU A N 1
ATOM 2389 C CA . LEU A 1 305 ? -13.535 1.341 -1.583 1.00 94.25 305 LEU A CA 1
ATOM 2390 C C . LEU A 1 305 ? -14.571 0.244 -1.830 1.00 94.25 305 LEU A C 1
ATOM 2392 O O . LEU A 1 305 ? -15.053 -0.353 -0.872 1.00 94.25 305 LEU A O 1
ATOM 2396 N N . HIS A 1 306 ? -14.887 -0.061 -3.093 1.00 93.88 306 HIS A N 1
ATOM 2397 C CA . HIS A 1 306 ? -15.791 -1.161 -3.421 1.00 93.88 306 HIS A CA 1
ATOM 2398 C C . HIS A 1 306 ? -15.230 -2.515 -2.969 1.00 93.88 306 HIS A C 1
ATOM 2400 O O . HIS A 1 306 ? -15.936 -3.301 -2.344 1.00 93.88 306 HIS A O 1
ATOM 2406 N N . ALA A 1 307 ? -13.958 -2.794 -3.262 1.00 94.12 307 ALA A N 1
ATOM 2407 C CA . ALA A 1 307 ? -13.307 -4.036 -2.859 1.00 94.12 307 ALA A CA 1
ATOM 2408 C C . ALA A 1 307 ? -13.240 -4.189 -1.336 1.00 94.12 307 ALA A C 1
ATOM 2410 O O . ALA A 1 307 ? -13.380 -5.294 -0.826 1.00 94.12 307 ALA A O 1
ATOM 2411 N N . LEU A 1 308 ? -13.063 -3.077 -0.620 1.00 90.69 308 LEU A N 1
ATOM 2412 C CA . LEU A 1 308 ? -12.987 -3.054 0.834 1.00 90.69 308 LEU A CA 1
ATOM 2413 C C . LEU A 1 308 ? -14.316 -3.451 1.494 1.00 90.69 308 LEU A C 1
ATOM 2415 O O . LEU A 1 308 ? -14.291 -4.159 2.491 1.00 90.69 308 LEU A O 1
ATOM 2419 N N . ILE A 1 309 ? -15.455 -3.024 0.938 1.00 89.50 309 ILE A N 1
ATOM 2420 C CA . ILE A 1 309 ? -16.787 -3.332 1.494 1.00 89.50 309 ILE A CA 1
ATOM 2421 C C . ILE A 1 309 ? -17.372 -4.660 0.989 1.00 89.50 309 ILE A C 1
ATOM 2423 O O . ILE A 1 309 ? -18.205 -5.253 1.666 1.00 89.50 309 ILE A O 1
ATOM 2427 N N . ALA A 1 310 ? -16.989 -5.108 -0.212 1.00 81.94 310 ALA A N 1
ATOM 2428 C CA . ALA A 1 310 ? -17.595 -6.268 -0.873 1.00 81.94 310 ALA A CA 1
ATOM 2429 C C . ALA A 1 310 ? -16.759 -7.556 -0.786 1.00 81.94 310 ALA A C 1
ATOM 2431 O O . ALA A 1 310 ? -17.279 -8.630 -1.093 1.00 81.94 310 ALA A O 1
ATOM 2432 N N . GLY A 1 311 ? -15.471 -7.446 -0.449 1.00 54.50 311 GLY A N 1
ATOM 2433 C CA . GLY A 1 311 ? -14.521 -8.559 -0.419 1.00 54.50 311 GLY A CA 1
ATOM 2434 C C . GLY A 1 311 ? -14.336 -9.144 0.964 1.00 54.50 311 GLY A C 1
ATOM 2435 O O . GLY A 1 311 ? -14.229 -10.383 1.039 1.00 54.50 311 GLY A O 1
#

Secondary structure (DSSP, 8-state):
-TTSHHHHHHHHHHHHHHHHHS-HHHHHHHHHHHHHHHHHHHHHHHH-TT--HHHHHHHHHHHHHHHHTTHHHHHHHHHHHHHHHHHHHHHSEEEE-SSHHHHHHHHHHH-EEEEEEE-GGG--EEEEEETTEEEEEE---SSHHHHHHHHHHHHHTS---EEEEEEEEEE-STT--TT-EEEEEEEEES-THHHHHTTT-----B--HHHHHHHHHHHTTSS-EEEEEEEE-S-SS--SSHHHHHHHTT--EEESSHHHHHHHHHHHT-EEEEEEEEEEETTT--B--HHHHHHHHHHHHHHHHHHHHH-

Radius of gyration: 22.0 Å; chains: 1; bounding box: 44×43×64 Å

Foldseek 3Di:
DPPLCLLVVLLVVVLVVLVQQHDPVSSVVLNCLSVVLSVVSNVCCVVCVPDDPVVVVVSSVVNVCSVVVCVVSNCVRCPPVNVCCQQVLLQEAEEEEQDLVLQVVCCVPAFAPKDWPDCVVHFTKIWGDHPNHIYIYTHQHFAAVSNLVVLLCSCPVSVHFEYEYEYAWAFLEPLQDALAKEWAQWEAEPDCVVCVVVVHDDDIFGADPLLSVQLVVLLVVPPHYYYYYAYAYRDPPDPDCVSVVCVVVVHTTYGGHRNSSRSSCVVSVHGYIYMYGHQAYPVVRDGDDPVSVVVSSVSSSSSNVRSSVRD

pLDDT: mean 84.53, std 14.27, range [37.66, 98.81]

Sequence (311 aa):
MDHANIPLLIAGTYTPFSIYMLEKQQAVILLSLVWGGALLSGIFRVFWINAPKWLYVPIYLALGWAAFIYFPDFYEAGGLLVFSLIALGGVLYSLLPGDPLRAKWVADNYLENVKQYNSVRNMFGFTGTYKGERVSVQGTGMGLPSASIYVTELFNEYDVQVAIRIGTAGGIQDKTKVGDLVLAMTASTDSNINRRFTNGLDFAPHCDFHLLMAAYEASKKFERVHVGGVSSMDFFYDETDSAKKLQQHGVLALEMEANQLYSIAARKNRRALAIMTISDHVFTHEAMDSEARERTLNDMVEVGLHALIAG